Protein AF-A0A968ZAZ7-F1 (afdb_monomer_lite)

Radius of gyration: 32.36 Å; chains: 1; bounding box: 121×32×75 Å

pLDDT: mean 83.84, std 13.82, range [36.25, 98.06]

Structure (mmCIF, N/CA/C/O backbone):
data_AF-A0A968ZAZ7-F1
#
_entry.id   AF-A0A968ZAZ7-F1
#
loop_
_atom_site.group_PDB
_atom_site.id
_atom_site.type_symbol
_atom_site.label_atom_id
_atom_site.label_alt_id
_atom_site.label_comp_id
_atom_site.label_asym_id
_atom_site.label_entity_id
_atom_site.label_seq_id
_atom_site.pdbx_PDB_ins_code
_atom_site.Cartn_x
_atom_site.Cartn_y
_atom_site.Cartn_z
_atom_site.occupancy
_atom_site.B_iso_or_equiv
_atom_site.auth_seq_id
_atom_site.auth_comp_id
_atom_site.auth_asym_id
_atom_site.auth_atom_id
_atom_site.pdbx_PDB_model_num
ATOM 1 N N . MET A 1 1 ? -88.723 -5.680 30.832 1.00 40.66 1 MET A N 1
ATOM 2 C CA . MET A 1 1 ? -87.452 -6.406 31.041 1.00 40.66 1 MET A CA 1
ATOM 3 C C . MET A 1 1 ? -86.318 -5.487 30.619 1.00 40.66 1 MET A C 1
ATOM 5 O O . MET A 1 1 ? -86.182 -5.231 29.432 1.00 40.66 1 MET A O 1
ATOM 9 N N . LYS A 1 2 ? -85.605 -4.890 31.581 1.00 36.25 2 LYS A N 1
ATOM 10 C CA . LYS A 1 2 ? -84.438 -4.030 31.331 1.00 36.25 2 LYS A CA 1
ATOM 11 C C . LYS A 1 2 ? -83.176 -4.885 31.512 1.00 36.25 2 LYS A C 1
ATOM 13 O O . LYS A 1 2 ? -83.038 -5.454 32.594 1.00 36.25 2 LYS A O 1
ATOM 18 N N . PRO A 1 3 ? -82.314 -5.024 30.493 1.00 45.75 3 PRO A N 1
ATOM 19 C CA . PRO A 1 3 ? -81.026 -5.684 30.644 1.00 45.75 3 PRO A CA 1
ATOM 20 C C . PRO A 1 3 ? -80.053 -4.743 31.366 1.00 45.75 3 PRO A C 1
ATOM 22 O O . PRO A 1 3 ? -80.058 -3.536 31.124 1.00 45.75 3 PRO A O 1
ATOM 25 N N . GLY A 1 4 ? -79.308 -5.317 32.311 1.00 45.91 4 GLY A N 1
ATOM 26 C CA . GLY A 1 4 ? -78.381 -4.639 33.212 1.00 45.91 4 GLY A CA 1
ATOM 27 C C . GLY A 1 4 ? -77.114 -4.141 32.524 1.00 45.91 4 GLY A C 1
ATOM 28 O O . GLY A 1 4 ? -76.650 -4.709 31.536 1.00 45.91 4 GLY A O 1
ATOM 29 N N . ASP A 1 5 ? -76.591 -3.064 33.095 1.00 52.38 5 ASP A N 1
ATOM 30 C CA . ASP A 1 5 ? -75.585 -2.154 32.557 1.00 52.38 5 ASP A CA 1
ATOM 31 C C . ASP A 1 5 ? -74.325 -2.206 33.448 1.00 52.38 5 ASP A C 1
ATOM 33 O O . ASP A 1 5 ? -73.917 -1.215 34.043 1.00 52.38 5 ASP A O 1
ATOM 37 N N . ASP A 1 6 ? -73.730 -3.399 33.591 1.00 49.56 6 ASP A N 1
ATOM 38 C CA . ASP A 1 6 ? -72.614 -3.667 34.524 1.00 49.56 6 ASP A CA 1
ATOM 39 C C . ASP A 1 6 ? -71.270 -3.952 33.808 1.00 49.56 6 ASP A C 1
ATOM 41 O O . ASP A 1 6 ? -70.391 -4.637 34.331 1.00 49.56 6 ASP A O 1
ATOM 45 N N . GLY A 1 7 ? -71.077 -3.439 32.585 1.00 48.56 7 GLY A N 1
ATOM 46 C CA . GLY A 1 7 ? -69.889 -3.728 31.759 1.00 48.56 7 GLY A CA 1
ATOM 47 C C . GLY A 1 7 ? -68.772 -2.670 31.756 1.00 48.56 7 GLY A C 1
ATOM 48 O O . GLY A 1 7 ? -67.676 -2.941 31.269 1.00 48.56 7 GLY A O 1
ATOM 49 N N . ALA A 1 8 ? -69.011 -1.460 32.272 1.00 49.41 8 ALA A N 1
ATOM 50 C CA . ALA A 1 8 ? -68.142 -0.302 32.001 1.00 49.41 8 ALA A CA 1
ATOM 51 C C . ALA A 1 8 ? -67.016 -0.044 33.031 1.00 49.41 8 ALA A C 1
ATOM 53 O O . ALA A 1 8 ? -66.175 0.829 32.816 1.00 49.41 8 ALA A O 1
ATOM 54 N N . SER A 1 9 ? -66.950 -0.781 34.145 1.00 53.41 9 SER A N 1
ATOM 55 C CA . SER A 1 9 ? -66.091 -0.394 35.283 1.00 53.41 9 SER A CA 1
ATOM 56 C C . SER A 1 9 ? -64.646 -0.929 35.232 1.00 53.41 9 SER A C 1
ATOM 58 O O . SER A 1 9 ? -63.737 -0.309 35.779 1.00 53.41 9 SER A O 1
ATOM 60 N N . LEU A 1 10 ? -64.375 -2.032 34.525 1.00 48.31 10 LEU A N 1
ATOM 61 C CA . LEU A 1 10 ? -63.050 -2.680 34.565 1.00 48.31 10 LEU A CA 1
ATOM 62 C C . LEU A 1 10 ? -62.014 -2.079 33.597 1.00 48.31 10 LEU A C 1
ATOM 64 O O . LEU A 1 10 ? -60.829 -2.039 33.918 1.00 48.31 10 LEU A O 1
ATOM 68 N N . LEU A 1 11 ? -62.430 -1.542 32.445 1.00 46.44 11 LEU A N 1
ATOM 69 C CA . LEU A 1 11 ? -61.503 -0.970 31.453 1.00 46.44 11 LEU A CA 1
ATOM 70 C C . LEU A 1 11 ? -60.994 0.436 31.826 1.00 46.44 11 LEU A C 1
ATOM 72 O O . LEU A 1 11 ? -59.877 0.803 31.454 1.00 46.44 11 LEU A O 1
ATOM 76 N N . ALA A 1 12 ? -61.754 1.200 32.618 1.00 50.03 12 ALA A N 1
ATOM 77 C CA . ALA A 1 12 ? -61.357 2.536 33.074 1.00 50.03 12 ALA A CA 1
ATOM 78 C C . ALA A 1 12 ? -60.243 2.511 34.143 1.00 50.03 12 ALA A C 1
ATOM 80 O O . ALA A 1 12 ? -59.476 3.466 34.259 1.00 50.03 12 ALA A O 1
ATOM 81 N N . VAL A 1 13 ? -60.105 1.405 34.884 1.00 53.09 13 VAL A N 1
ATOM 82 C CA . VAL A 1 13 ? -59.107 1.256 35.960 1.00 53.09 13 VAL A CA 1
ATOM 83 C C . VAL A 1 13 ? -57.765 0.710 35.442 1.00 53.09 13 VAL A C 1
ATOM 85 O O . VAL A 1 13 ? -56.716 1.004 36.012 1.00 53.09 13 VAL A O 1
ATOM 88 N N . ILE A 1 14 ? -57.756 -0.019 34.320 1.00 49.34 14 ILE A N 1
ATOM 89 C CA . ILE A 1 14 ? -56.542 -0.660 33.773 1.00 49.34 14 ILE A CA 1
ATOM 90 C C . ILE A 1 14 ? -55.678 0.327 32.957 1.00 49.34 14 ILE A C 1
ATOM 92 O O . ILE A 1 14 ? -54.448 0.269 33.001 1.00 49.34 14 ILE A O 1
ATOM 96 N N . SER A 1 15 ? -56.298 1.291 32.268 1.00 56.06 15 SER A N 1
ATOM 97 C CA . SER A 1 15 ? -55.611 2.301 31.440 1.00 56.06 15 SER A CA 1
ATOM 98 C C . SER A 1 15 ? -54.561 3.164 32.182 1.00 56.06 15 SER A C 1
ATOM 100 O O . SER A 1 15 ? -53.438 3.299 31.680 1.00 56.06 15 SER A O 1
ATOM 102 N N . PRO A 1 16 ? -54.827 3.713 33.388 1.00 56.97 16 PRO A N 1
ATOM 103 C CA . PRO A 1 16 ? -53.824 4.493 34.116 1.00 56.97 16 PRO A CA 1
ATOM 104 C C . PRO A 1 16 ? -52.659 3.640 34.636 1.00 56.97 16 PRO A C 1
ATOM 106 O O . PRO A 1 16 ? -51.536 4.136 34.699 1.00 56.97 16 PRO A O 1
ATOM 109 N N . VAL A 1 17 ? -52.886 2.360 34.953 1.00 55.34 17 VAL A N 1
ATOM 110 C CA . VAL A 1 17 ? -51.841 1.440 35.436 1.00 55.34 17 VAL A CA 1
ATOM 111 C C . VAL A 1 17 ? -50.868 1.073 34.314 1.00 55.34 17 VAL A C 1
ATOM 113 O O . VAL A 1 17 ? -49.660 1.095 34.533 1.00 55.34 17 VAL A O 1
ATOM 116 N N . ILE A 1 18 ? -51.361 0.830 33.094 1.00 56.88 18 ILE A N 1
ATOM 117 C CA . ILE A 1 18 ? -50.505 0.571 31.922 1.00 56.88 18 ILE A CA 1
ATOM 118 C C . ILE A 1 18 ? -49.646 1.802 31.596 1.00 56.88 18 ILE A C 1
ATOM 120 O O . ILE A 1 18 ? -48.433 1.673 31.435 1.00 56.88 18 ILE A O 1
ATOM 124 N N . ARG A 1 19 ? -50.227 3.012 31.618 1.00 57.22 19 ARG A N 1
ATOM 125 C CA . ARG A 1 19 ? -49.468 4.262 31.415 1.00 57.22 19 ARG A CA 1
ATOM 126 C C . ARG A 1 19 ? -48.439 4.528 32.520 1.00 57.22 19 ARG A C 1
ATOM 128 O O . ARG A 1 19 ? -47.366 5.053 32.236 1.00 57.22 19 ARG A O 1
ATOM 135 N N . LEU A 1 20 ? -48.724 4.146 33.767 1.00 53.31 20 LEU A N 1
ATOM 136 C CA . LEU A 1 20 ? -47.769 4.226 34.881 1.00 53.31 20 LEU A CA 1
ATOM 137 C C . LEU A 1 20 ? -46.631 3.206 34.749 1.00 53.31 20 LEU A C 1
ATOM 139 O O . LEU A 1 20 ? -45.495 3.531 35.088 1.00 53.31 20 LEU A O 1
ATOM 143 N N . ILE A 1 21 ? -46.905 2.006 34.231 1.00 54.47 21 ILE A N 1
ATOM 144 C CA . ILE A 1 21 ? -45.888 0.980 33.966 1.00 54.47 21 ILE A CA 1
ATOM 145 C C . ILE A 1 21 ? -44.994 1.396 32.792 1.00 54.47 21 ILE A C 1
ATOM 147 O O . ILE A 1 21 ? -43.776 1.288 32.911 1.00 54.47 21 ILE A O 1
ATOM 151 N N . GLU A 1 22 ? -45.548 1.951 31.711 1.00 53.62 22 GLU A N 1
ATOM 152 C CA . GLU A 1 22 ? -44.770 2.501 30.589 1.00 53.62 22 GLU A CA 1
ATOM 153 C C . GLU A 1 22 ? -43.934 3.719 31.007 1.00 53.62 22 GLU A C 1
ATOM 155 O O . GLU A 1 22 ? -42.750 3.799 30.677 1.00 53.62 22 GLU A O 1
ATOM 160 N N . ALA A 1 23 ? -44.493 4.632 31.808 1.00 52.69 23 ALA A N 1
ATOM 161 C CA . ALA A 1 23 ? -43.757 5.778 32.340 1.00 52.69 23 ALA A CA 1
ATOM 162 C C . ALA A 1 23 ? -42.657 5.356 33.335 1.00 52.69 23 ALA A C 1
ATOM 164 O O . ALA A 1 23 ? -41.545 5.891 33.304 1.00 52.69 23 ALA A O 1
ATOM 165 N N . ALA A 1 24 ? -42.920 4.363 34.191 1.00 52.25 24 ALA A N 1
ATOM 166 C CA . ALA A 1 24 ? -41.935 3.819 35.126 1.00 52.25 24 ALA A CA 1
ATOM 167 C C . ALA A 1 24 ? -40.841 3.006 34.415 1.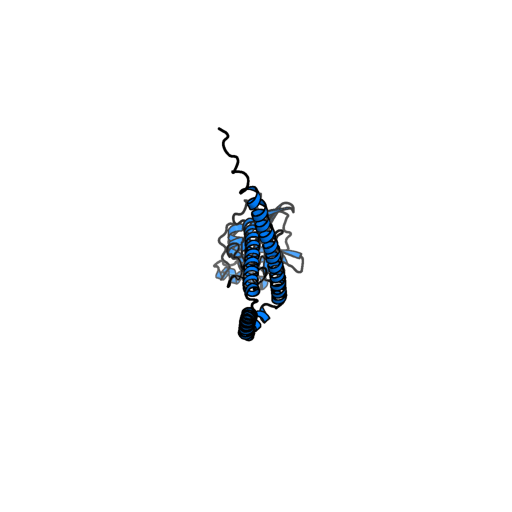00 52.25 24 ALA A C 1
ATOM 169 O O . ALA A 1 24 ? -39.671 3.079 34.807 1.00 52.25 24 ALA A O 1
ATOM 170 N N . ALA A 1 25 ? -41.190 2.269 33.357 1.00 57.19 25 ALA A N 1
ATOM 171 C CA . ALA A 1 25 ? -40.243 1.578 32.488 1.00 57.19 25 ALA A CA 1
ATOM 172 C C . ALA A 1 25 ? -39.374 2.584 31.721 1.00 57.19 25 ALA A C 1
ATOM 174 O O . ALA A 1 25 ? -38.150 2.454 31.732 1.00 57.19 25 ALA A O 1
ATOM 175 N N . GLY A 1 26 ? -39.972 3.644 31.169 1.00 63.06 26 GLY A N 1
ATOM 176 C CA . GLY A 1 26 ? -39.263 4.739 30.508 1.00 63.06 26 GLY A CA 1
ATOM 177 C C . GLY A 1 26 ? -38.291 5.457 31.446 1.00 63.06 26 GLY A C 1
ATOM 178 O O . GLY A 1 26 ? -37.129 5.661 31.105 1.00 63.06 26 GLY A O 1
ATOM 179 N N . PHE A 1 27 ? -38.702 5.756 32.680 1.00 64.69 27 PHE A N 1
ATOM 180 C CA . PHE A 1 27 ? -37.842 6.434 33.653 1.00 64.69 27 PHE A CA 1
ATOM 181 C C . PHE A 1 27 ? -36.696 5.548 34.176 1.00 64.69 27 PHE A C 1
ATOM 183 O O . PHE A 1 27 ? -35.577 6.030 34.392 1.00 64.69 27 PHE A O 1
ATOM 190 N N . ARG A 1 28 ? -36.930 4.236 34.344 1.00 73.62 28 ARG A N 1
ATOM 191 C CA . ARG A 1 28 ? -35.865 3.264 34.659 1.00 73.62 28 ARG A CA 1
ATOM 192 C C . ARG A 1 28 ? -34.898 3.085 33.487 1.00 73.62 28 ARG A C 1
ATOM 194 O O . ARG A 1 28 ? -33.692 3.039 33.726 1.00 73.62 28 ARG A O 1
ATOM 201 N N . LEU A 1 29 ? -35.401 3.057 32.252 1.00 75.94 29 LEU A N 1
ATOM 202 C CA . LEU A 1 29 ? -34.592 2.954 31.037 1.00 75.94 29 LEU A CA 1
ATOM 203 C C . LEU A 1 29 ? -33.710 4.193 30.848 1.00 75.94 29 LEU A C 1
ATOM 205 O O . LEU A 1 29 ? -32.508 4.050 30.655 1.00 75.94 29 LEU A O 1
ATOM 209 N N . ILE A 1 30 ? -34.259 5.401 31.003 1.00 78.06 30 ILE A N 1
ATOM 210 C CA . ILE A 1 30 ? -33.495 6.655 30.895 1.00 78.06 30 ILE A CA 1
ATOM 211 C C . ILE A 1 30 ? -32.359 6.689 31.926 1.00 78.06 30 ILE A C 1
ATOM 213 O O . ILE A 1 30 ? -31.212 6.974 31.580 1.00 78.06 30 ILE A O 1
ATOM 217 N N . ARG A 1 31 ? -32.634 6.335 33.191 1.00 81.62 31 ARG A N 1
ATOM 218 C CA . ARG A 1 31 ? -31.586 6.254 34.225 1.00 81.62 31 ARG A CA 1
ATOM 219 C C . ARG A 1 31 ? -30.531 5.197 33.907 1.00 81.62 31 ARG A C 1
ATOM 221 O O . ARG A 1 31 ? -29.356 5.423 34.191 1.00 81.62 31 ARG A O 1
ATOM 228 N N . PHE A 1 32 ? -30.934 4.053 33.358 1.00 76.88 32 PHE A N 1
ATOM 229 C CA . PHE A 1 32 ? -30.015 2.994 32.948 1.00 76.88 32 PHE A CA 1
ATOM 230 C C . PHE A 1 32 ? -29.108 3.454 31.801 1.00 76.88 32 PHE A C 1
ATOM 232 O O . PHE A 1 32 ? -27.890 3.376 31.934 1.00 76.88 32 PHE A O 1
ATOM 239 N N . VAL A 1 33 ? -29.683 4.013 30.732 1.00 78.19 33 VAL A N 1
ATOM 240 C CA . VAL A 1 33 ? -28.951 4.561 29.579 1.00 78.19 33 VAL A CA 1
ATOM 241 C C . VAL A 1 33 ? -27.967 5.634 30.029 1.00 78.19 33 VAL A C 1
ATOM 243 O O . VAL A 1 33 ? -26.808 5.620 29.629 1.00 78.19 33 VAL A O 1
ATOM 246 N N . TRP A 1 34 ? -28.383 6.526 30.926 1.00 86.19 34 TRP A N 1
ATOM 247 C CA . TRP A 1 34 ? -27.512 7.588 31.416 1.00 86.19 34 TRP A CA 1
ATOM 248 C C . TRP A 1 34 ? -26.364 7.062 32.296 1.00 86.19 34 TRP A C 1
ATOM 250 O O . TRP A 1 34 ? -25.234 7.547 32.211 1.00 86.19 34 TRP A O 1
ATOM 260 N N . ARG A 1 35 ? -26.608 6.024 33.111 1.00 83.25 35 ARG A N 1
ATOM 261 C CA . ARG A 1 35 ? -25.544 5.318 33.850 1.00 83.25 35 ARG A CA 1
ATOM 262 C C . ARG A 1 35 ? -24.581 4.598 32.906 1.00 83.25 35 ARG A C 1
ATOM 264 O O . ARG A 1 35 ? -23.374 4.698 33.107 1.00 83.25 35 ARG A O 1
ATOM 271 N N . LEU A 1 36 ? -25.095 3.916 31.884 1.00 77.75 36 LEU A N 1
ATOM 272 C CA . LEU A 1 36 ? -24.285 3.250 30.866 1.00 77.75 36 LEU A CA 1
ATOM 273 C C . LEU A 1 36 ? -23.411 4.261 30.116 1.00 77.75 36 LEU A C 1
ATOM 275 O O . LEU A 1 36 ? -22.215 4.037 29.988 1.00 77.75 36 LEU A O 1
ATOM 279 N N . ALA A 1 37 ? -23.977 5.399 29.706 1.00 79.56 37 ALA A N 1
ATOM 280 C CA . ALA A 1 37 ? -23.245 6.473 29.041 1.00 79.56 37 ALA A CA 1
ATOM 281 C C . ALA A 1 37 ? -22.100 7.006 29.914 1.00 79.56 37 ALA A C 1
ATOM 283 O O . ALA A 1 37 ? -20.976 7.137 29.440 1.00 79.56 37 ALA A O 1
ATOM 284 N N . LYS A 1 38 ? -22.342 7.236 31.211 1.00 83.31 38 LYS A N 1
ATOM 285 C CA . LYS A 1 38 ? -21.282 7.625 32.154 1.00 83.31 38 LYS A CA 1
ATOM 286 C C . LYS A 1 38 ? -20.157 6.602 32.236 1.00 83.31 38 LYS A C 1
ATOM 288 O O . LYS A 1 38 ? -18.991 6.979 32.178 1.00 83.31 38 LYS A O 1
ATOM 293 N N . VAL A 1 39 ? -20.501 5.323 32.386 1.00 80.44 39 VAL A N 1
ATOM 294 C CA . VAL A 1 39 ? -19.505 4.246 32.455 1.00 80.44 39 VAL A CA 1
ATOM 295 C C . VAL A 1 39 ? -18.736 4.154 31.138 1.00 80.44 39 VAL A C 1
ATOM 297 O O . VAL A 1 39 ? -17.514 4.076 31.169 1.00 80.44 39 VAL A O 1
ATOM 300 N N . ALA A 1 40 ? -19.414 4.258 29.995 1.00 75.00 40 ALA A N 1
ATOM 301 C CA . ALA A 1 40 ? -18.784 4.262 28.679 1.00 75.00 40 ALA A CA 1
ATOM 302 C C . ALA A 1 40 ? -17.805 5.430 28.503 1.00 75.00 40 ALA A C 1
ATOM 304 O O . ALA A 1 40 ? -16.706 5.214 28.006 1.00 75.00 40 ALA A O 1
ATOM 305 N N . VAL A 1 41 ? -18.149 6.638 28.966 1.00 84.31 41 VAL A N 1
ATOM 306 C CA . VAL A 1 41 ? -17.242 7.800 28.942 1.00 84.31 41 VAL A CA 1
ATOM 307 C C . VAL A 1 41 ? -16.006 7.559 29.809 1.00 84.31 41 VAL A C 1
ATOM 309 O O . VAL A 1 41 ? -14.896 7.849 29.373 1.00 84.31 41 VAL A O 1
ATOM 312 N N . VAL A 1 42 ? -16.168 6.995 31.011 1.00 84.25 42 VAL A N 1
ATOM 313 C CA . VAL A 1 42 ? -15.028 6.663 31.883 1.00 84.25 42 VAL A CA 1
ATOM 314 C C . VAL A 1 42 ? -14.139 5.603 31.234 1.00 84.25 42 VAL A C 1
ATOM 316 O O . VAL A 1 42 ? -12.926 5.779 31.181 1.00 84.25 42 VAL A O 1
ATOM 319 N N . VAL A 1 43 ? -14.732 4.533 30.697 1.00 77.50 43 VAL A N 1
ATOM 320 C CA . VAL A 1 43 ? -14.005 3.460 30.003 1.00 77.50 43 VAL A CA 1
ATOM 321 C C . VAL A 1 43 ? -13.259 4.021 28.791 1.00 77.50 43 VAL A C 1
ATOM 323 O O . VAL A 1 43 ? -12.060 3.793 28.662 1.00 77.50 43 VAL A O 1
ATOM 326 N N . ALA A 1 44 ? -13.919 4.828 27.957 1.00 75.44 44 ALA A N 1
ATOM 327 C CA . ALA A 1 44 ? -13.299 5.492 26.815 1.00 75.44 44 ALA A CA 1
ATOM 328 C C . ALA A 1 44 ? -12.157 6.431 27.235 1.00 75.44 44 ALA A C 1
ATOM 330 O O . ALA A 1 44 ? -11.118 6.439 26.584 1.00 75.44 44 ALA A O 1
ATOM 331 N N . GLY A 1 45 ? -12.311 7.174 28.336 1.00 79.94 45 GLY A N 1
ATOM 332 C CA . GLY A 1 45 ? -11.260 8.027 28.892 1.00 79.94 45 GLY A CA 1
ATOM 333 C C . GLY A 1 45 ? -10.037 7.233 29.353 1.00 79.94 45 GLY A C 1
ATOM 334 O O . GLY A 1 45 ? -8.914 7.580 28.996 1.00 79.94 45 GLY A O 1
ATOM 335 N N . VAL A 1 46 ? -10.243 6.127 30.077 1.00 80.19 46 VAL A N 1
ATOM 336 C CA . VAL A 1 46 ? -9.157 5.212 30.474 1.00 80.19 46 VAL A CA 1
ATOM 337 C C . VAL A 1 46 ? -8.455 4.652 29.239 1.00 80.19 46 VAL A C 1
ATOM 339 O O . VAL A 1 46 ? -7.230 4.673 29.167 1.00 80.19 46 VAL A O 1
ATOM 342 N N . ILE A 1 47 ? -9.214 4.209 28.236 1.00 74.62 47 ILE A N 1
ATOM 343 C CA . ILE A 1 47 ? -8.654 3.683 26.988 1.00 74.62 47 ILE A CA 1
ATOM 344 C C . ILE A 1 47 ? -7.855 4.753 26.248 1.00 74.62 47 ILE A C 1
ATOM 346 O O . ILE A 1 47 ? -6.748 4.471 25.801 1.00 74.62 47 ILE A O 1
ATOM 350 N N . ALA A 1 48 ? -8.377 5.974 26.133 1.00 78.56 48 ALA A N 1
ATOM 351 C CA . ALA A 1 48 ? -7.680 7.078 25.483 1.00 78.56 48 ALA A CA 1
ATOM 352 C C . ALA A 1 48 ? -6.330 7.350 26.162 1.00 78.56 48 ALA A C 1
ATOM 354 O O . ALA A 1 48 ? -5.314 7.474 25.480 1.00 78.56 48 ALA A O 1
ATOM 355 N N . VAL A 1 49 ? -6.284 7.335 27.497 1.00 81.94 49 VAL A N 1
ATOM 356 C CA . VAL A 1 49 ? -5.024 7.443 28.248 1.00 81.94 49 VAL A CA 1
ATOM 357 C C . VAL A 1 49 ? -4.092 6.267 27.940 1.00 81.94 49 VAL A C 1
ATOM 359 O O . VAL A 1 49 ? -2.913 6.482 27.671 1.00 81.94 49 VAL A O 1
ATOM 362 N N . LEU A 1 50 ? -4.606 5.036 27.895 1.00 76.12 50 LEU A N 1
ATOM 363 C CA . LEU A 1 50 ? -3.808 3.852 27.556 1.00 76.12 50 LEU A CA 1
ATOM 364 C C . LEU A 1 50 ? -3.264 3.880 26.114 1.00 76.12 50 LEU A C 1
ATOM 366 O O . LEU A 1 50 ? -2.203 3.316 25.859 1.00 76.12 50 LEU A O 1
ATOM 370 N N . THR A 1 51 ? -3.937 4.546 25.168 1.00 72.31 51 THR A N 1
ATOM 371 C CA . THR A 1 51 ? -3.428 4.714 23.788 1.00 72.31 51 THR A CA 1
ATOM 372 C C . THR A 1 51 ? -2.273 5.709 23.664 1.00 72.31 51 THR A C 1
ATOM 374 O O . THR A 1 51 ? -1.594 5.729 22.638 1.00 72.31 51 THR A O 1
ATOM 377 N N . LEU A 1 52 ? -2.016 6.522 24.695 1.00 79.25 52 LEU A N 1
ATOM 378 C CA . LEU A 1 52 ? -0.848 7.408 24.736 1.00 79.25 52 LEU A CA 1
ATOM 379 C C . LEU A 1 52 ? 0.444 6.653 25.079 1.00 79.25 52 LEU A C 1
ATOM 381 O O . LEU A 1 52 ? 1.532 7.195 24.887 1.00 79.25 52 LEU A O 1
ATOM 385 N N . ILE A 1 53 ? 0.335 5.416 25.569 1.00 76.62 53 ILE A N 1
ATOM 386 C CA . ILE A 1 53 ? 1.482 4.581 25.918 1.00 76.62 53 ILE A CA 1
ATOM 387 C C . ILE A 1 53 ? 2.120 4.062 24.617 1.00 76.62 53 ILE A C 1
ATOM 389 O O . ILE A 1 53 ? 1.428 3.414 23.828 1.00 76.62 53 ILE A O 1
ATOM 393 N N . PRO A 1 54 ? 3.413 4.338 24.359 1.00 74.81 54 PRO A N 1
ATOM 394 C CA . PRO A 1 54 ? 4.083 3.864 23.152 1.00 74.81 54 PRO A CA 1
ATOM 395 C C . PRO A 1 54 ? 4.127 2.331 23.108 1.00 74.81 54 PRO A C 1
ATOM 397 O O . PRO A 1 54 ? 4.275 1.682 24.143 1.00 74.81 54 PRO A O 1
ATOM 400 N N . GLU A 1 55 ? 4.023 1.753 21.906 1.00 68.75 55 GLU A N 1
ATOM 401 C CA . GLU A 1 55 ? 3.949 0.295 21.697 1.00 68.75 55 GLU A CA 1
ATOM 402 C C . GLU A 1 55 ? 5.135 -0.453 22.326 1.00 68.75 55 GLU A C 1
ATOM 404 O O . GLU A 1 55 ? 4.946 -1.510 22.921 1.00 68.75 55 GLU A O 1
ATOM 409 N N . GLU A 1 56 ? 6.332 0.138 22.291 1.00 72.75 56 GLU A N 1
ATOM 410 C CA . GLU A 1 56 ? 7.536 -0.424 22.915 1.00 72.75 56 GLU A CA 1
ATOM 411 C C . GLU A 1 56 ? 7.425 -0.517 24.442 1.00 72.75 56 GLU A C 1
ATOM 413 O O . GLU A 1 56 ? 7.887 -1.483 25.045 1.00 72.75 56 GLU A O 1
ATOM 418 N N . ALA A 1 57 ? 6.783 0.464 25.084 1.00 71.75 57 ALA A N 1
ATOM 419 C CA . ALA A 1 57 ? 6.529 0.434 26.521 1.00 71.75 57 ALA A CA 1
ATOM 420 C C . ALA A 1 57 ? 5.350 -0.485 26.863 1.00 71.75 57 ALA A C 1
ATOM 422 O O . ALA A 1 57 ? 5.329 -1.071 27.944 1.00 71.75 57 ALA A O 1
ATOM 423 N N . ALA A 1 58 ? 4.386 -0.641 25.950 1.00 67.00 58 ALA A N 1
ATOM 424 C CA . ALA A 1 58 ? 3.220 -1.491 26.147 1.00 67.00 58 ALA A CA 1
ATOM 425 C C . ALA A 1 58 ? 3.609 -2.965 26.328 1.00 67.00 58 ALA A C 1
ATOM 427 O O . ALA A 1 58 ? 3.043 -3.625 27.194 1.00 67.00 58 ALA A O 1
ATOM 428 N N . THR A 1 59 ? 4.610 -3.477 25.604 1.00 69.62 59 THR A N 1
ATOM 429 C CA . THR A 1 59 ? 5.124 -4.846 25.798 1.00 69.62 59 THR A CA 1
ATOM 430 C C . THR A 1 59 ? 5.699 -5.052 27.198 1.00 69.62 59 THR A C 1
ATOM 432 O O . THR A 1 59 ? 5.350 -6.028 27.859 1.00 69.62 59 THR A O 1
ATOM 435 N N . TRP A 1 60 ? 6.513 -4.119 27.702 1.00 75.75 60 TRP A N 1
ATOM 436 C CA . TRP A 1 60 ? 7.033 -4.178 29.076 1.00 75.75 60 TRP A CA 1
ATOM 437 C C . TRP A 1 60 ? 5.908 -4.089 30.116 1.00 75.75 60 TRP A C 1
ATOM 439 O O . TRP A 1 60 ? 5.880 -4.849 31.083 1.00 75.75 60 TRP A O 1
ATOM 449 N N . LEU A 1 61 ? 4.930 -3.213 29.892 1.00 71.25 61 LEU A N 1
ATOM 450 C CA . LEU A 1 61 ? 3.768 -3.050 30.766 1.00 71.25 61 LEU A CA 1
ATOM 451 C C . LEU A 1 61 ? 2.908 -4.325 30.797 1.00 71.25 61 LEU A C 1
ATOM 453 O O . LEU A 1 61 ? 2.484 -4.772 31.859 1.00 71.25 61 LEU A O 1
ATOM 457 N N . VAL A 1 62 ? 2.704 -4.969 29.650 1.00 70.81 62 VAL A N 1
ATOM 458 C CA . VAL A 1 62 ? 1.952 -6.226 29.563 1.00 70.81 62 VAL A CA 1
ATOM 459 C C . VAL A 1 62 ? 2.729 -7.396 30.169 1.00 70.81 62 VAL A C 1
ATOM 461 O O . VAL A 1 62 ? 2.124 -8.267 30.772 1.00 70.81 62 VAL A O 1
ATOM 464 N N . VAL A 1 63 ? 4.056 -7.454 30.084 1.00 76.62 63 VAL A N 1
ATOM 465 C CA . VAL A 1 63 ? 4.793 -8.579 30.690 1.00 76.62 63 VAL A CA 1
ATOM 466 C C . VAL A 1 63 ? 4.883 -8.435 32.213 1.00 76.62 63 VAL A C 1
ATOM 468 O O . VAL A 1 63 ? 4.636 -9.397 32.938 1.00 76.62 63 VAL A O 1
ATOM 471 N N . TYR A 1 64 ? 5.194 -7.238 32.714 1.00 79.94 64 TYR A N 1
ATOM 472 C CA . TYR A 1 64 ? 5.522 -7.046 34.131 1.00 79.94 64 TYR A CA 1
ATOM 473 C C . TYR A 1 64 ? 4.356 -6.535 34.975 1.00 79.94 64 TYR A C 1
ATOM 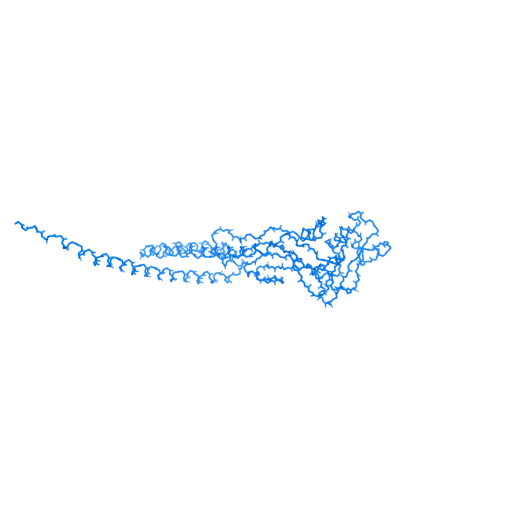475 O O . TYR A 1 64 ? 4.218 -6.918 36.136 1.00 79.94 64 TYR A O 1
ATOM 483 N N . LEU A 1 65 ? 3.498 -5.682 34.415 1.00 79.56 65 LEU A N 1
ATOM 484 C CA . LEU A 1 65 ? 2.386 -5.072 35.147 1.00 79.56 65 LEU A CA 1
ATOM 485 C C . LEU A 1 65 ? 1.060 -5.794 34.924 1.00 79.56 65 LEU A C 1
ATOM 487 O O . LEU A 1 65 ? 0.165 -5.649 35.751 1.00 79.56 65 LEU A O 1
ATOM 491 N N . PHE A 1 66 ? 0.918 -6.616 33.883 1.00 78.88 66 PHE A N 1
ATOM 492 C CA . PHE A 1 66 ? -0.327 -7.346 33.634 1.00 78.88 66 PHE A CA 1
ATOM 493 C C . PHE A 1 66 ? -0.794 -8.225 34.800 1.00 78.88 66 PHE A C 1
ATOM 495 O O . PHE A 1 66 ? -1.984 -8.152 35.101 1.00 78.88 66 PHE A O 1
ATOM 502 N N . PRO A 1 67 ? 0.066 -8.977 35.526 1.00 79.19 67 PRO A N 1
ATOM 503 C CA . PRO A 1 67 ? -0.385 -9.737 36.692 1.00 79.19 67 PRO A CA 1
ATOM 504 C C . PRO A 1 67 ? -0.954 -8.817 37.779 1.00 79.19 67 PRO A C 1
ATOM 506 O O . PRO A 1 67 ? -2.011 -9.091 38.341 1.00 79.19 67 PRO A O 1
ATOM 509 N N . VAL A 1 68 ? -0.291 -7.682 38.027 1.00 84.12 68 VAL A N 1
ATOM 510 C CA . VAL A 1 68 ? -0.715 -6.680 39.016 1.00 84.12 68 VAL A CA 1
ATOM 511 C C . VAL A 1 68 ? -2.034 -6.026 38.597 1.00 84.12 68 VAL A C 1
ATOM 513 O O . VAL A 1 68 ? -2.943 -5.889 39.412 1.00 84.12 68 VAL A O 1
ATOM 516 N N . ILE A 1 69 ? -2.169 -5.676 37.317 1.00 79.69 69 ILE A N 1
ATOM 517 C CA . ILE A 1 69 ? -3.382 -5.092 36.737 1.00 79.69 69 ILE A CA 1
ATOM 518 C C . ILE A 1 69 ? -4.544 -6.088 36.813 1.00 79.69 69 ILE A C 1
ATOM 520 O O . ILE A 1 69 ? -5.632 -5.712 37.241 1.00 79.69 69 ILE A O 1
ATOM 524 N N . LEU A 1 70 ? -4.327 -7.359 36.464 1.00 79.94 70 LEU A N 1
ATOM 525 C CA . LEU A 1 70 ? -5.339 -8.413 36.575 1.00 79.94 70 LEU A CA 1
ATOM 526 C C . LEU A 1 70 ? -5.816 -8.579 38.015 1.00 79.94 70 LEU A C 1
ATOM 528 O O . LEU A 1 70 ? -7.021 -8.591 38.261 1.00 79.94 70 LEU A O 1
ATOM 532 N N . ILE A 1 71 ? -4.883 -8.659 38.967 1.00 83.31 71 ILE A N 1
ATOM 533 C CA . ILE A 1 71 ? -5.211 -8.761 40.391 1.00 83.31 71 ILE A CA 1
ATOM 534 C C . ILE A 1 71 ? -6.014 -7.536 40.836 1.00 83.31 71 ILE A C 1
ATOM 536 O O . ILE A 1 71 ? -7.033 -7.697 41.504 1.00 83.31 71 ILE A O 1
ATOM 540 N N . ALA A 1 72 ? -5.620 -6.326 40.430 1.00 81.69 72 ALA A N 1
ATOM 541 C CA . ALA A 1 72 ? -6.345 -5.101 40.755 1.00 81.69 72 ALA A CA 1
ATOM 542 C C . ALA A 1 72 ? -7.763 -5.082 40.156 1.00 81.69 72 ALA A C 1
ATOM 544 O O . ALA A 1 72 ? -8.710 -4.720 40.855 1.00 81.69 72 ALA A O 1
ATOM 545 N N . ILE A 1 73 ? -7.939 -5.518 38.903 1.00 83.81 73 ILE A N 1
ATOM 546 C CA . ILE A 1 73 ? -9.251 -5.624 38.244 1.00 83.81 73 ILE A CA 1
ATOM 547 C C . ILE A 1 73 ? -10.136 -6.639 38.972 1.00 83.81 73 ILE A C 1
ATOM 549 O O . ILE A 1 73 ? -11.292 -6.337 39.272 1.00 83.81 73 ILE A O 1
ATOM 553 N N . VAL A 1 74 ? -9.605 -7.821 39.298 1.00 85.56 74 VAL A N 1
ATOM 554 C CA . VAL A 1 74 ? -10.348 -8.866 40.018 1.00 85.56 74 VAL A CA 1
ATOM 555 C C . VAL A 1 74 ? -10.700 -8.407 41.433 1.00 85.56 74 VAL A C 1
ATOM 557 O O . VAL A 1 74 ? -11.845 -8.555 41.855 1.00 85.56 74 VAL A O 1
ATOM 560 N N . ALA A 1 75 ? -9.762 -7.794 42.157 1.00 84.31 75 ALA A N 1
ATOM 561 C CA . ALA A 1 75 ? -10.000 -7.256 43.494 1.00 84.31 75 ALA A CA 1
ATOM 562 C C . ALA A 1 75 ? -11.058 -6.143 43.475 1.00 84.31 75 ALA A C 1
ATOM 564 O O . ALA A 1 75 ? -11.964 -6.144 44.311 1.00 84.31 75 ALA A O 1
ATOM 565 N N . LEU A 1 76 ? -11.000 -5.238 42.492 1.00 84.38 76 LEU A N 1
ATOM 566 C CA . LEU A 1 76 ? -12.002 -4.193 42.291 1.00 84.38 76 LEU A CA 1
ATOM 567 C C . LEU A 1 76 ? -13.373 -4.792 41.959 1.00 84.38 76 LEU A C 1
ATOM 569 O O . LEU A 1 76 ? -14.377 -4.366 42.528 1.00 84.38 76 LEU A O 1
ATOM 573 N N . ALA A 1 77 ? -13.431 -5.797 41.084 1.00 83.50 77 ALA A N 1
ATOM 574 C CA . ALA A 1 77 ? -14.668 -6.495 40.748 1.00 83.50 77 ALA A CA 1
ATOM 575 C C . ALA A 1 77 ? -15.274 -7.187 41.981 1.00 83.50 77 ALA A C 1
ATOM 577 O O . ALA A 1 77 ? -16.459 -7.012 42.261 1.00 83.50 77 ALA A O 1
ATOM 578 N N . LEU A 1 78 ? -14.469 -7.897 42.776 1.00 86.25 78 LEU A N 1
ATOM 579 C CA . LEU A 1 78 ? -14.914 -8.530 44.022 1.00 86.25 78 LEU A CA 1
ATOM 580 C C . LEU A 1 78 ? -15.381 -7.502 45.058 1.00 86.25 78 LEU A C 1
ATOM 582 O O . LEU A 1 78 ? -16.394 -7.716 45.724 1.00 86.25 78 LEU A O 1
ATOM 586 N N . TYR A 1 79 ? -14.680 -6.374 45.183 1.00 88.31 79 TYR A N 1
ATOM 587 C CA . TYR A 1 79 ? -15.073 -5.271 46.059 1.00 88.31 79 TYR A CA 1
ATOM 588 C C . TYR A 1 79 ? -16.417 -4.658 45.634 1.00 88.31 79 TYR A C 1
ATOM 590 O O . TYR A 1 79 ? -17.322 -4.492 46.456 1.00 88.31 79 TYR A O 1
ATOM 598 N N . LEU A 1 80 ? -16.586 -4.368 44.341 1.00 85.62 80 LEU A N 1
ATOM 599 C CA . LEU A 1 80 ? -17.839 -3.850 43.785 1.00 85.62 80 LEU A CA 1
ATOM 600 C C . LEU A 1 80 ? -18.984 -4.858 43.928 1.00 85.62 80 LEU A C 1
ATOM 602 O O . LEU A 1 80 ? -20.114 -4.466 44.213 1.00 85.62 80 LEU A O 1
ATOM 606 N N . TRP A 1 81 ? -18.700 -6.153 43.788 1.00 84.88 81 TRP A N 1
ATOM 607 C CA . TRP A 1 81 ? -19.677 -7.212 44.016 1.00 84.88 81 TRP A CA 1
ATOM 608 C C . TRP A 1 81 ? -20.122 -7.261 45.481 1.00 84.88 81 TRP A C 1
ATOM 610 O O . TRP A 1 81 ? -21.318 -7.197 45.765 1.00 84.88 81 TRP A O 1
ATOM 620 N N . ARG A 1 82 ? -19.170 -7.288 46.424 1.00 87.75 82 ARG A N 1
ATOM 621 C CA . ARG A 1 82 ? -19.454 -7.324 47.871 1.00 87.75 82 ARG A CA 1
ATOM 622 C C . ARG A 1 82 ? -20.196 -6.091 48.377 1.00 87.75 82 ARG A C 1
ATOM 624 O O . ARG A 1 82 ? -20.995 -6.204 49.296 1.00 87.75 82 ARG A O 1
ATOM 631 N N . THR A 1 83 ? -19.974 -4.929 47.769 1.00 88.44 83 THR A N 1
ATOM 632 C CA . THR A 1 83 ? -20.664 -3.675 48.127 1.00 88.44 83 THR A CA 1
ATOM 633 C C . THR A 1 83 ? -22.042 -3.521 47.468 1.00 88.44 83 THR A C 1
ATOM 635 O O . THR A 1 83 ? -22.636 -2.445 47.527 1.00 88.44 83 THR A O 1
ATOM 638 N N . GLY A 1 84 ? -22.563 -4.569 46.816 1.00 85.31 84 GLY A N 1
ATOM 639 C CA . GLY A 1 84 ? -23.872 -4.549 46.152 1.00 85.31 84 GLY A CA 1
ATOM 640 C C . GLY A 1 84 ? -23.900 -3.736 44.852 1.00 85.31 84 GLY A C 1
ATOM 641 O O . GLY A 1 84 ? -24.966 -3.489 44.291 1.00 85.31 84 GLY A O 1
ATOM 642 N N . ARG A 1 85 ? -22.734 -3.328 44.332 1.00 85.19 85 ARG A N 1
ATOM 643 C CA . ARG A 1 85 ? -22.570 -2.556 43.088 1.00 85.19 85 ARG A CA 1
ATOM 644 C C . ARG A 1 85 ? -22.283 -3.445 41.873 1.00 85.19 85 ARG A C 1
ATOM 646 O O . ARG A 1 85 ? -21.733 -2.968 40.883 1.00 85.19 85 ARG A O 1
ATOM 653 N N . GLY A 1 86 ? -22.692 -4.717 41.906 1.00 79.75 86 GLY A N 1
ATOM 654 C CA . GLY A 1 86 ? -22.502 -5.666 40.797 1.00 79.75 86 GLY A CA 1
ATOM 655 C C . GLY A 1 86 ? -23.054 -5.168 39.452 1.00 79.75 86 GLY A C 1
ATOM 656 O O . GLY A 1 86 ? -22.473 -5.447 38.406 1.00 79.75 86 GLY A O 1
ATOM 657 N N . GLN A 1 87 ? -24.098 -4.327 39.4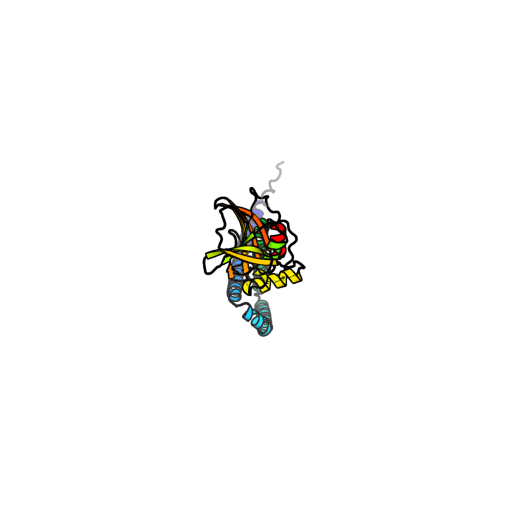68 1.00 82.50 87 GLN A N 1
ATOM 658 C CA . GLN A 1 87 ? -24.623 -3.666 38.264 1.00 82.50 87 GLN A CA 1
ATOM 659 C C . GLN A 1 87 ? -23.565 -2.841 37.514 1.00 82.50 87 GLN A C 1
ATOM 661 O O . GLN A 1 87 ? -23.600 -2.787 36.289 1.00 82.50 87 GLN A O 1
ATOM 666 N N . THR A 1 88 ? -22.608 -2.223 38.211 1.00 80.75 88 THR A N 1
ATOM 667 C CA . THR A 1 88 ? -21.539 -1.431 37.582 1.00 80.75 88 THR A CA 1
ATOM 668 C C . THR A 1 88 ? -20.590 -2.306 36.768 1.00 80.75 88 THR A C 1
ATOM 670 O O . THR A 1 88 ? -20.143 -1.885 35.707 1.00 80.75 88 THR A O 1
ATOM 673 N N . ILE A 1 89 ? -20.319 -3.531 37.230 1.00 81.31 89 ILE A N 1
ATOM 674 C CA . ILE A 1 89 ? -19.465 -4.494 36.519 1.00 81.31 89 ILE A CA 1
ATOM 675 C C . ILE A 1 89 ? -20.142 -4.898 35.209 1.00 81.31 89 ILE A C 1
ATOM 677 O O . ILE A 1 89 ? -19.536 -4.812 34.146 1.00 81.31 89 ILE A O 1
ATOM 681 N N . VAL A 1 90 ? -21.428 -5.257 35.275 1.00 82.75 90 VAL A N 1
ATOM 682 C CA . VAL A 1 90 ? -22.223 -5.609 34.089 1.00 82.75 90 VAL A CA 1
ATOM 683 C C . VAL A 1 90 ? -22.285 -4.436 33.106 1.00 82.75 90 VAL A C 1
ATOM 685 O O . VAL A 1 90 ? -22.049 -4.622 31.916 1.00 82.75 90 VAL A O 1
ATOM 688 N N . LEU A 1 91 ? -22.528 -3.213 33.591 1.00 79.88 91 LEU A N 1
ATOM 689 C CA . LEU A 1 91 ? -22.525 -2.006 32.758 1.00 79.88 91 LEU A CA 1
ATOM 690 C C . LEU A 1 91 ? -21.164 -1.742 32.100 1.00 79.88 91 LEU A C 1
ATOM 692 O O . LEU A 1 91 ? -21.130 -1.341 30.941 1.00 79.88 91 LEU A O 1
ATOM 696 N N . ALA A 1 92 ? -20.055 -1.971 32.809 1.00 79.62 92 ALA A N 1
ATOM 697 C CA . ALA A 1 92 ? -18.711 -1.804 32.260 1.00 79.62 92 ALA A CA 1
ATOM 698 C C . ALA A 1 92 ? -18.416 -2.822 31.152 1.00 79.62 92 ALA A C 1
ATOM 700 O O . ALA A 1 92 ? -17.880 -2.446 30.113 1.00 79.62 92 ALA A O 1
ATOM 701 N N . LEU A 1 93 ? -18.827 -4.081 31.335 1.00 82.88 93 LEU A N 1
ATOM 702 C CA . LEU A 1 93 ? -18.698 -5.118 30.308 1.00 82.88 93 LEU A CA 1
ATOM 703 C C . LEU A 1 93 ? -19.545 -4.800 29.069 1.00 82.88 93 LEU A C 1
ATOM 705 O O . LEU A 1 93 ? -19.046 -4.896 27.950 1.00 82.88 93 LEU A O 1
ATOM 709 N N . ILE A 1 94 ? -20.795 -4.358 29.256 1.00 83.25 94 ILE A N 1
ATOM 710 C CA . ILE A 1 94 ? -21.659 -3.920 28.149 1.00 83.25 94 ILE A CA 1
ATOM 711 C C . ILE A 1 94 ? -21.029 -2.725 27.423 1.00 83.25 94 ILE A C 1
ATOM 713 O O . ILE A 1 94 ? -20.973 -2.717 26.197 1.00 83.25 94 ILE A O 1
ATOM 717 N N . ALA A 1 95 ? -20.524 -1.730 28.159 1.00 79.94 95 ALA A N 1
ATOM 718 C CA . ALA A 1 95 ? -19.871 -0.564 27.572 1.00 79.94 95 ALA A CA 1
ATOM 719 C C . ALA A 1 95 ? -18.629 -0.949 26.755 1.00 79.94 95 ALA A C 1
ATOM 721 O O . ALA A 1 95 ? -18.480 -0.482 25.628 1.00 79.94 95 ALA A O 1
ATOM 722 N N . ALA A 1 96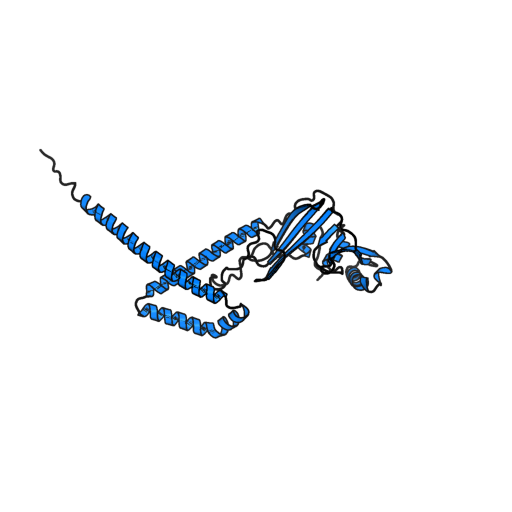 ? -17.775 -1.831 27.282 1.00 81.50 96 ALA A N 1
ATOM 723 C CA . ALA A 1 96 ? -16.620 -2.348 26.554 1.00 81.50 96 ALA A CA 1
ATOM 724 C C . ALA A 1 96 ? -17.047 -3.072 25.266 1.00 81.50 96 ALA A C 1
ATOM 726 O O . ALA A 1 96 ? -16.532 -2.761 24.197 1.00 81.50 96 ALA A O 1
ATOM 727 N N . GLY A 1 97 ? -18.052 -3.954 25.341 1.00 82.88 97 GLY A N 1
ATOM 728 C CA . GLY A 1 97 ? -18.589 -4.653 24.171 1.00 82.88 97 GLY A CA 1
ATOM 729 C C . GLY A 1 97 ? -19.147 -3.706 23.102 1.00 82.88 97 GLY A C 1
ATOM 730 O O . GLY A 1 97 ? -18.855 -3.872 21.919 1.00 82.88 97 GLY A O 1
ATOM 731 N N . LEU A 1 98 ? -19.894 -2.671 23.505 1.00 85.56 98 LEU A N 1
ATOM 732 C CA . LEU A 1 98 ? -20.415 -1.654 22.585 1.00 85.56 98 LEU A CA 1
ATOM 733 C C . LEU A 1 98 ? -19.296 -0.839 21.924 1.00 85.56 98 LEU A C 1
ATOM 735 O O . LEU A 1 98 ? -19.369 -0.568 20.727 1.00 85.56 98 LEU A O 1
ATOM 739 N N . LEU A 1 99 ? -18.253 -0.473 22.673 1.00 84.06 99 LEU A N 1
ATOM 740 C CA . LEU A 1 99 ? -17.095 0.238 22.126 1.00 84.06 99 LEU A CA 1
ATOM 741 C C . LEU A 1 99 ? -16.308 -0.633 21.138 1.00 84.06 99 LEU A C 1
ATOM 743 O O . LEU A 1 99 ? -15.924 -0.147 20.076 1.00 84.06 99 LEU A O 1
ATOM 747 N N . SER A 1 100 ? -16.123 -1.922 21.435 1.00 83.00 100 SER A N 1
ATOM 748 C CA . SER A 1 100 ? -15.497 -2.874 20.511 1.00 83.00 100 SER A CA 1
ATOM 749 C C . SER A 1 100 ? -16.314 -3.049 19.227 1.00 83.00 100 SER A C 1
ATOM 751 O O . SER A 1 100 ? -15.745 -3.034 18.136 1.00 83.00 100 SER A O 1
ATOM 753 N N . LEU A 1 101 ? -17.646 -3.147 19.328 1.00 86.19 101 LEU A N 1
ATOM 754 C CA . LEU A 1 101 ? -18.539 -3.194 18.163 1.00 86.19 101 LEU A CA 1
ATOM 755 C C . LEU A 1 101 ? -18.466 -1.906 17.332 1.00 86.19 101 LEU A C 1
ATOM 757 O O . LEU A 1 101 ? -18.410 -1.969 16.104 1.00 86.19 101 LEU A O 1
ATOM 761 N N . ALA A 1 102 ? -18.424 -0.741 17.982 1.00 87.25 102 ALA A N 1
ATOM 762 C CA . ALA A 1 102 ? -18.273 0.540 17.297 1.00 87.25 102 ALA A CA 1
ATOM 763 C C . ALA A 1 102 ? -16.930 0.629 16.556 1.00 87.25 102 ALA A C 1
ATOM 765 O O . ALA A 1 102 ? -16.899 1.007 15.385 1.00 87.25 102 ALA A O 1
ATOM 766 N N . GLN A 1 103 ? -15.831 0.219 17.200 1.00 86.88 103 GLN A N 1
ATOM 767 C CA . GLN A 1 103 ? -14.512 0.148 16.568 1.00 86.88 103 GLN A CA 1
ATOM 768 C C . GLN A 1 103 ? -14.527 -0.783 15.352 1.00 86.88 103 GLN A C 1
ATOM 770 O O . GLN A 1 103 ? -14.041 -0.402 14.290 1.00 86.88 103 GLN A O 1
ATOM 775 N N . PHE A 1 104 ? -15.117 -1.972 15.484 1.00 87.19 104 PHE A N 1
ATOM 776 C CA . PHE A 1 104 ? -15.267 -2.914 14.378 1.00 87.19 104 PHE A CA 1
ATOM 777 C C . PHE A 1 104 ? -16.054 -2.305 13.211 1.00 87.19 104 PHE A C 1
ATOM 779 O O . PHE A 1 104 ? -15.641 -2.429 12.061 1.00 87.19 104 PHE A O 1
ATOM 786 N N . GLY A 1 105 ? -17.152 -1.597 13.496 1.00 89.81 105 GLY A N 1
ATOM 787 C CA . GLY A 1 105 ? -17.943 -0.901 12.481 1.00 89.81 105 GLY A CA 1
ATOM 788 C C . GLY A 1 105 ? -17.143 0.165 11.725 1.00 89.81 105 GLY A C 1
ATOM 789 O O . GLY A 1 105 ? -17.237 0.248 10.501 1.00 89.81 105 GLY A O 1
ATOM 790 N N . VAL A 1 106 ? -16.313 0.941 12.431 1.00 90.06 106 VAL A N 1
ATOM 791 C CA . VAL A 1 106 ? -15.408 1.925 11.809 1.00 90.06 106 VAL A CA 1
ATOM 792 C C . VAL A 1 106 ? -14.352 1.231 10.951 1.00 90.06 106 VAL A C 1
ATOM 794 O O . VAL A 1 106 ? -14.171 1.609 9.797 1.00 90.06 106 VAL A O 1
ATOM 797 N N . MET A 1 107 ? -13.703 0.188 11.475 1.00 91.12 107 MET A N 1
ATOM 798 C CA . MET A 1 107 ? -12.681 -0.560 10.737 1.00 91.12 107 MET A CA 1
ATOM 799 C C . MET A 1 107 ? -13.247 -1.197 9.469 1.00 91.12 107 MET A C 1
ATOM 801 O O . MET A 1 107 ? -12.624 -1.107 8.418 1.00 91.12 107 MET A O 1
ATOM 805 N N . LYS A 1 108 ? -14.442 -1.792 9.550 1.00 92.38 108 LYS A N 1
ATOM 806 C CA . LYS A 1 108 ? -15.131 -2.374 8.396 1.00 92.38 108 LYS A CA 1
ATOM 807 C C . LYS A 1 108 ? -15.436 -1.312 7.339 1.00 92.38 108 LYS A C 1
ATOM 809 O O . LYS A 1 108 ? -15.151 -1.528 6.167 1.00 92.38 108 LYS A O 1
ATOM 814 N N . ARG A 1 109 ? -15.955 -0.150 7.748 1.00 94.50 109 ARG A N 1
ATOM 815 C CA . ARG A 1 109 ? -16.235 0.966 6.834 1.00 94.50 109 ARG A CA 1
ATOM 816 C C . ARG A 1 109 ? -14.968 1.475 6.146 1.00 94.50 109 ARG A C 1
ATOM 818 O O . ARG A 1 109 ? -14.993 1.764 4.953 1.00 94.50 109 ARG A O 1
ATOM 825 N N . ASP A 1 110 ? -13.878 1.620 6.892 1.00 95.31 110 ASP A N 1
ATOM 826 C CA . ASP A 1 110 ? -12.593 2.028 6.325 1.00 95.31 110 ASP A CA 1
ATOM 827 C C . ASP A 1 110 ? -12.039 0.946 5.392 1.00 95.31 110 ASP A C 1
ATOM 829 O O . ASP A 1 110 ? -11.543 1.275 4.320 1.00 95.31 110 ASP A O 1
ATOM 833 N N . ALA A 1 111 ? -12.198 -0.335 5.731 1.00 94.62 111 ALA A N 1
ATOM 834 C CA . ALA A 1 111 ? -11.785 -1.440 4.875 1.00 94.62 111 ALA A CA 1
ATOM 835 C C . ALA A 1 111 ? -12.558 -1.471 3.550 1.00 94.62 111 ALA A C 1
ATOM 837 O O . ALA A 1 111 ? -11.946 -1.604 2.496 1.00 94.62 111 ALA A O 1
ATOM 838 N N . GLU A 1 112 ? -13.878 -1.276 3.583 1.00 95.00 112 GLU A N 1
ATOM 839 C CA . GLU A 1 112 ? -14.719 -1.169 2.383 1.00 95.00 112 GLU A CA 1
ATOM 840 C C . GLU A 1 112 ? -14.324 0.031 1.516 1.00 95.00 112 GLU A C 1
ATOM 842 O O . GLU A 1 112 ? -14.243 -0.086 0.295 1.00 95.00 112 GLU A O 1
ATOM 847 N N . ARG A 1 113 ? -14.018 1.180 2.136 1.00 95.62 113 ARG A N 1
ATOM 848 C CA . ARG A 1 113 ? -13.506 2.357 1.418 1.00 95.62 113 ARG A CA 1
ATOM 849 C C . ARG A 1 113 ? -12.186 2.069 0.725 1.00 95.62 113 ARG A C 1
ATOM 851 O O . ARG A 1 113 ? -12.014 2.484 -0.409 1.00 95.62 113 ARG A O 1
ATOM 858 N N . ILE A 1 114 ? -11.266 1.381 1.395 1.00 96.12 114 ILE A N 1
ATOM 859 C CA . ILE A 1 114 ? -9.968 1.025 0.818 1.00 96.12 114 ILE A CA 1
ATOM 860 C C . ILE A 1 114 ? -10.140 0.004 -0.306 1.00 96.12 114 ILE A C 1
ATOM 862 O O . ILE A 1 114 ? -9.543 0.175 -1.362 1.00 96.12 114 ILE A O 1
ATOM 866 N N . ALA A 1 115 ? -10.983 -1.010 -0.112 1.00 94.69 115 ALA A N 1
ATOM 867 C CA . ALA A 1 115 ? -11.277 -2.011 -1.132 1.00 94.69 115 ALA A CA 1
ATOM 868 C C . ALA A 1 115 ? -11.892 -1.379 -2.390 1.00 94.69 115 ALA A C 1
ATOM 870 O O . ALA A 1 115 ? -11.536 -1.757 -3.496 1.00 94.69 115 ALA A O 1
ATOM 871 N N . ALA A 1 116 ? -12.746 -0.362 -2.236 1.00 94.44 116 ALA A N 1
ATOM 872 C CA . ALA A 1 116 ? -13.294 0.392 -3.364 1.00 94.44 116 ALA A CA 1
ATOM 873 C C . ALA A 1 116 ? -12.240 1.213 -4.134 1.00 94.44 116 ALA A C 1
ATOM 875 O O . ALA A 1 116 ? -12.507 1.654 -5.249 1.00 94.44 116 ALA A O 1
ATOM 876 N N . LEU A 1 117 ? -11.065 1.449 -3.542 1.00 94.69 117 LEU A N 1
ATOM 877 C CA . LEU A 1 117 ? -9.932 2.098 -4.199 1.00 94.69 117 LEU A CA 1
ATOM 878 C C . LEU A 1 117 ? -8.965 1.089 -4.839 1.00 94.69 117 LEU A C 1
ATOM 880 O O . LEU A 1 117 ? -8.115 1.517 -5.615 1.00 94.69 117 LEU A O 1
ATOM 884 N N . ASP A 1 118 ? -9.050 -0.202 -4.505 1.00 96.31 118 ASP A N 1
ATOM 885 C CA . ASP A 1 118 ? -8.194 -1.241 -5.084 1.00 96.31 118 ASP A CA 1
ATOM 886 C C . ASP A 1 118 ? -8.714 -1.606 -6.480 1.00 96.31 118 ASP A C 1
ATOM 888 O O . ASP A 1 118 ? -9.766 -2.220 -6.646 1.00 96.31 118 ASP A O 1
ATOM 892 N N . GLN A 1 119 ? -7.974 -1.188 -7.500 1.00 95.94 119 GLN A N 1
ATOM 893 C CA . GLN A 1 119 ? -8.268 -1.418 -8.904 1.00 95.94 119 GLN A CA 1
ATOM 894 C C . GLN A 1 119 ? -7.096 -2.173 -9.530 1.00 95.94 119 GLN A C 1
ATOM 896 O O . GLN A 1 119 ? -6.146 -1.572 -10.046 1.00 95.94 119 GLN A O 1
ATOM 901 N N . ARG A 1 120 ? -7.180 -3.507 -9.477 1.00 95.06 120 ARG A N 1
ATOM 902 C CA . ARG A 1 120 ? -6.107 -4.381 -9.965 1.00 95.06 120 ARG A CA 1
ATOM 903 C C . ARG A 1 120 ? -6.053 -4.521 -11.478 1.00 95.06 120 ARG A C 1
ATOM 905 O O . ARG A 1 120 ? -4.973 -4.705 -12.032 1.00 95.06 120 ARG A O 1
ATOM 912 N N . GLU A 1 121 ? -7.200 -4.390 -12.132 1.00 96.06 121 GLU A N 1
ATOM 913 C CA . GLU A 1 121 ? -7.295 -4.358 -13.585 1.00 96.06 121 GLU A CA 1
ATOM 914 C C . GLU A 1 121 ? -7.003 -2.944 -14.099 1.00 96.06 121 GLU A C 1
ATOM 916 O O . GLU A 1 121 ? -7.748 -1.991 -13.837 1.00 96.06 121 GLU A O 1
ATOM 921 N N . PHE A 1 122 ? -5.887 -2.805 -14.815 1.00 97.25 122 PHE A N 1
ATOM 922 C CA . PHE A 1 122 ? -5.480 -1.532 -15.391 1.00 97.25 122 PHE A CA 1
ATOM 923 C C . PHE A 1 122 ? -6.366 -1.167 -16.580 1.00 97.25 122 PHE A C 1
ATOM 925 O O . PHE A 1 122 ? -6.591 -1.966 -17.488 1.00 97.25 122 PHE A O 1
ATOM 932 N N . LEU A 1 123 ? -6.820 0.083 -16.608 1.00 97.56 123 LEU A N 1
ATOM 933 C CA . LEU A 1 123 ? -7.448 0.649 -17.793 1.00 97.56 123 LEU A CA 1
ATOM 934 C C . LEU A 1 123 ? -6.435 0.692 -18.947 1.00 97.56 123 LEU A C 1
ATOM 936 O O . LEU A 1 123 ? -5.265 1.017 -18.718 1.00 97.56 123 LEU A O 1
ATOM 940 N N . PRO A 1 124 ? -6.877 0.458 -20.194 1.00 95.62 124 PRO A N 1
ATOM 941 C CA . PRO A 1 124 ? -5.999 0.542 -21.354 1.00 95.62 124 PRO A CA 1
ATOM 942 C C . PRO A 1 124 ? -5.440 1.958 -21.505 1.00 95.62 124 PRO A C 1
ATOM 944 O O . PRO A 1 124 ? -6.129 2.941 -21.204 1.00 95.62 124 PRO A O 1
ATOM 947 N N . THR A 1 125 ? -4.204 2.075 -21.989 1.00 95.25 125 THR A N 1
ATOM 948 C CA . THR A 1 125 ? -3.591 3.372 -22.302 1.00 95.25 125 THR A CA 1
ATOM 949 C C . THR A 1 125 ? -4.254 3.994 -23.532 1.00 95.25 125 THR A C 1
ATOM 951 O O . THR A 1 125 ? -4.695 3.293 -24.442 1.00 95.25 125 THR A O 1
ATOM 954 N N . GLN A 1 126 ? -4.334 5.323 -23.571 1.00 93.69 126 GLN A N 1
ATOM 955 C CA . GLN A 1 126 ? -4.864 6.056 -24.726 1.00 93.69 126 GLN A CA 1
ATOM 956 C C . GLN A 1 126 ? -3.804 6.254 -25.812 1.00 93.69 126 GLN A C 1
ATOM 958 O O . GLN A 1 126 ? -4.137 6.356 -26.992 1.00 93.69 126 GLN A O 1
ATOM 963 N N . ARG A 1 127 ? -2.527 6.326 -25.420 1.00 90.06 127 ARG A N 1
ATOM 964 C CA . ARG A 1 127 ? -1.383 6.479 -26.328 1.00 90.06 127 ARG A CA 1
ATOM 965 C C . ARG A 1 127 ? -0.316 5.419 -26.049 1.00 90.06 127 ARG A C 1
ATOM 967 O O . ARG A 1 127 ? -0.336 4.736 -25.023 1.00 90.06 127 ARG A O 1
ATOM 974 N N . ALA A 1 128 ? 0.603 5.259 -26.999 1.00 90.88 128 ALA A N 1
ATOM 975 C CA . ALA A 1 128 ? 1.831 4.509 -26.774 1.00 90.88 128 ALA A CA 1
ATOM 976 C C . ALA A 1 128 ? 2.818 5.377 -25.984 1.00 90.88 128 ALA A C 1
ATOM 978 O O . ALA A 1 128 ? 2.909 6.580 -26.219 1.00 90.88 128 ALA A O 1
ATOM 979 N N . HIS A 1 129 ? 3.555 4.751 -25.068 1.00 93.38 129 HIS A N 1
ATOM 980 C CA . HIS A 1 129 ? 4.515 5.419 -24.194 1.00 93.38 129 HIS A CA 1
ATOM 981 C C . HIS A 1 129 ? 5.854 4.698 -24.268 1.00 93.38 129 HIS A C 1
ATOM 983 O O . HIS A 1 129 ? 5.886 3.469 -24.210 1.00 93.38 129 HIS A O 1
ATOM 989 N N . ASP A 1 130 ? 6.940 5.464 -24.341 1.00 92.62 130 ASP A N 1
ATOM 990 C CA . ASP A 1 130 ? 8.307 4.925 -24.342 1.00 92.62 130 ASP A CA 1
ATOM 991 C C . ASP A 1 130 ? 8.945 4.941 -22.952 1.00 92.62 130 ASP A C 1
ATOM 993 O O . ASP A 1 130 ? 9.956 4.279 -22.724 1.00 92.62 130 ASP A O 1
ATOM 997 N N . PHE A 1 131 ? 8.380 5.713 -22.022 1.00 94.88 131 PHE A N 1
ATOM 998 C CA . PHE A 1 131 ? 8.956 5.962 -20.707 1.00 94.88 131 PHE A CA 1
ATOM 999 C C . PHE A 1 131 ? 8.053 5.439 -19.597 1.00 94.88 131 PHE A C 1
ATOM 1001 O O . PHE A 1 131 ? 6.830 5.601 -19.647 1.00 94.88 131 PHE A O 1
ATOM 1008 N N . VAL A 1 132 ? 8.683 4.873 -18.569 1.00 95.44 132 VAL A N 1
ATOM 1009 C CA . VAL A 1 132 ? 8.051 4.592 -17.280 1.00 95.44 132 VAL A CA 1
ATOM 1010 C C . VAL A 1 132 ? 8.786 5.363 -16.191 1.00 95.44 132 VAL A C 1
ATOM 1012 O O . VAL A 1 132 ? 9.961 5.134 -15.913 1.00 95.44 132 VAL A O 1
ATOM 1015 N N . VAL A 1 133 ? 8.096 6.324 -15.596 1.00 93.44 133 VAL A N 1
ATOM 1016 C CA . VAL A 1 133 ? 8.612 7.196 -14.548 1.00 93.44 133 VAL A CA 1
ATOM 1017 C C . VAL A 1 133 ? 8.346 6.558 -13.200 1.00 93.44 133 VAL A C 1
ATOM 1019 O O . VAL A 1 133 ? 7.206 6.230 -12.876 1.00 93.44 133 VAL A O 1
ATOM 1022 N N . SER A 1 134 ? 9.391 6.438 -12.392 1.00 88.31 134 SER A N 1
ATOM 1023 C CA . SER A 1 134 ? 9.298 5.991 -11.013 1.00 88.31 134 SER A CA 1
ATOM 1024 C C . SER A 1 134 ? 10.051 6.925 -10.071 1.00 88.31 134 SER A C 1
ATOM 1026 O O . SER A 1 134 ? 11.127 7.435 -10.373 1.00 88.31 134 SER A O 1
ATOM 1028 N N . TYR A 1 135 ? 9.509 7.114 -8.873 1.00 82.50 135 TYR A N 1
ATOM 1029 C CA . TYR A 1 135 ? 10.088 7.967 -7.835 1.00 82.50 135 TYR A CA 1
ATOM 1030 C C . TYR A 1 135 ? 10.975 7.186 -6.852 1.00 82.50 135 TYR A C 1
ATOM 1032 O O . TYR A 1 135 ? 10.968 7.449 -5.643 1.00 82.50 135 TYR A O 1
ATOM 1040 N N . TRP A 1 136 ? 11.761 6.226 -7.354 1.00 75.44 136 TRP A N 1
ATOM 1041 C CA . TRP A 1 136 ? 12.683 5.445 -6.524 1.00 75.44 136 TRP A CA 1
ATOM 1042 C C . TRP A 1 136 ? 13.724 6.338 -5.827 1.00 75.44 136 TRP A C 1
ATOM 1044 O O . TRP A 1 136 ? 14.045 6.139 -4.654 1.00 75.44 136 TRP A O 1
ATOM 1054 N N . GLY A 1 137 ? 14.175 7.401 -6.502 1.00 75.00 137 GLY A N 1
ATOM 1055 C CA . GLY A 1 137 ? 15.144 8.346 -5.946 1.00 75.00 137 GLY A CA 1
ATOM 1056 C C . GLY A 1 137 ? 16.593 7.876 -6.056 1.00 75.00 137 GLY A C 1
ATOM 1057 O O . GLY A 1 137 ? 17.435 8.355 -5.297 1.00 75.00 137 GLY A O 1
ATOM 1058 N N . TYR A 1 138 ? 16.878 6.938 -6.961 1.00 76.81 138 TYR A N 1
ATOM 1059 C CA . TYR A 1 138 ? 18.208 6.372 -7.159 1.00 76.81 138 TYR A CA 1
ATOM 1060 C C . TYR A 1 138 ? 18.914 6.998 -8.363 1.00 76.81 138 TYR A C 1
ATOM 1062 O O . TYR A 1 138 ? 18.295 7.310 -9.378 1.00 76.81 138 TYR A O 1
ATOM 1070 N N . SER A 1 139 ? 20.234 7.155 -8.256 1.00 78.75 139 SER A N 1
ATOM 1071 C CA . SER A 1 139 ? 21.100 7.586 -9.360 1.00 78.75 139 SER A CA 1
ATOM 1072 C C . SER A 1 139 ? 21.573 6.424 -10.242 1.00 78.75 139 SER A C 1
ATOM 1074 O O . SER A 1 139 ? 22.147 6.671 -11.301 1.00 78.75 139 SER A O 1
ATOM 1076 N N . THR A 1 140 ? 21.331 5.182 -9.811 1.00 82.94 140 THR A N 1
ATOM 1077 C CA . THR A 1 140 ? 21.760 3.928 -10.445 1.00 82.94 140 THR A CA 1
ATOM 1078 C C . THR A 1 140 ? 20.574 2.987 -10.668 1.00 82.94 140 THR A C 1
ATOM 1080 O O . THR A 1 140 ? 19.623 2.988 -9.887 1.00 82.94 140 THR A O 1
ATOM 1083 N N . CYS A 1 141 ? 20.657 2.154 -11.705 1.00 86.38 141 CYS A N 1
ATOM 1084 C CA . CYS A 1 141 ? 19.644 1.153 -12.047 1.00 86.38 141 CYS A CA 1
ATOM 1085 C C . CYS A 1 141 ? 19.846 -0.129 -11.212 1.00 86.38 141 CYS A C 1
ATOM 1087 O O . CYS A 1 141 ? 20.886 -0.777 -11.336 1.00 86.38 141 CYS A O 1
ATOM 1089 N N . PHE A 1 142 ? 18.885 -0.450 -10.338 1.00 86.19 142 PHE A N 1
ATOM 1090 C CA . PHE A 1 142 ? 18.841 -1.666 -9.495 1.00 86.19 142 PHE A CA 1
ATOM 1091 C C . PHE A 1 142 ? 18.024 -2.797 -10.151 1.00 86.19 142 PHE A C 1
ATOM 1093 O O . PHE A 1 142 ? 17.652 -2.642 -11.314 1.00 86.19 142 PHE A O 1
ATOM 1100 N N . GLU A 1 143 ? 17.736 -3.905 -9.444 1.00 89.62 143 GLU A N 1
ATOM 1101 C CA . GLU A 1 143 ? 17.131 -5.121 -10.028 1.00 89.62 143 GLU A CA 1
ATOM 1102 C C . GLU A 1 143 ? 15.883 -4.810 -10.866 1.00 89.62 143 GLU A C 1
ATOM 1104 O O . GLU A 1 143 ? 15.893 -5.032 -12.073 1.00 89.62 143 GLU A O 1
ATOM 1109 N N . LEU A 1 144 ? 14.858 -4.182 -10.279 1.00 91.56 144 LEU A N 1
ATOM 1110 C CA . LEU A 1 144 ? 13.607 -3.884 -10.989 1.00 91.56 144 LEU A CA 1
ATOM 1111 C C . LEU A 1 144 ? 13.810 -2.969 -12.210 1.00 91.56 144 LEU A C 1
ATOM 1113 O O . LEU A 1 144 ? 13.154 -3.120 -13.236 1.00 91.56 144 LEU A O 1
ATOM 1117 N N . CYS A 1 145 ? 14.746 -2.022 -12.126 1.00 93.44 145 CYS A N 1
ATOM 1118 C CA . CYS A 1 145 ? 15.091 -1.161 -13.256 1.00 93.44 145 CYS A CA 1
ATOM 1119 C C . CYS A 1 145 ? 15.749 -1.963 -14.393 1.00 93.44 145 CYS A C 1
ATOM 1121 O O . CYS A 1 145 ? 15.411 -1.759 -15.560 1.00 93.44 145 CYS A O 1
ATOM 1123 N N . LEU A 1 146 ? 16.660 -2.885 -14.060 1.00 93.56 146 LEU A N 1
ATOM 1124 C CA . LEU A 1 146 ? 17.312 -3.767 -15.030 1.00 93.56 146 LEU A CA 1
ATOM 1125 C C . LEU A 1 146 ? 16.312 -4.729 -15.665 1.00 93.56 146 LEU A C 1
ATOM 1127 O O . LEU A 1 146 ? 16.363 -4.954 -16.873 1.00 93.56 146 LEU A O 1
ATOM 1131 N N . GLU A 1 147 ? 15.374 -5.255 -14.887 1.00 93.81 147 GLU A N 1
ATOM 1132 C CA . GLU A 1 147 ? 14.322 -6.107 -15.420 1.00 93.81 147 GLU A CA 1
ATOM 1133 C C . GLU A 1 147 ? 13.411 -5.361 -16.392 1.00 93.81 147 GLU A C 1
ATOM 1135 O O . GLU A 1 147 ? 13.157 -5.853 -17.488 1.00 93.81 147 GLU A O 1
ATOM 1140 N N . ILE A 1 148 ? 12.981 -4.140 -16.055 1.00 95.25 148 ILE A N 1
ATOM 1141 C CA . ILE A 1 148 ? 12.184 -3.321 -16.977 1.00 95.25 148 ILE A CA 1
ATOM 1142 C C . ILE A 1 148 ? 12.960 -3.077 -18.276 1.00 95.25 148 ILE A C 1
ATOM 1144 O O . ILE A 1 148 ? 12.400 -3.230 -19.361 1.00 95.25 148 ILE A O 1
ATOM 1148 N N . LEU A 1 149 ? 14.251 -2.748 -18.179 1.00 95.06 149 LEU A N 1
ATOM 1149 C CA . LEU A 1 149 ? 15.107 -2.514 -19.344 1.00 95.06 149 LEU A CA 1
ATOM 1150 C C . LEU A 1 149 ? 15.283 -3.741 -20.243 1.00 95.06 149 LEU A C 1
ATOM 1152 O O . LEU A 1 149 ? 15.480 -3.588 -21.446 1.00 95.06 149 LEU A O 1
ATOM 1156 N N . THR A 1 150 ? 15.290 -4.939 -19.666 1.00 94.81 150 THR A N 1
ATOM 1157 C CA . THR A 1 150 ? 15.618 -6.181 -20.384 1.00 94.81 150 THR A CA 1
ATOM 1158 C C . THR A 1 150 ? 14.387 -6.932 -20.868 1.00 94.81 150 THR A C 1
ATOM 1160 O O . THR A 1 150 ? 14.453 -7.597 -21.900 1.00 94.81 150 THR A O 1
ATOM 1163 N N . LYS A 1 151 ? 13.265 -6.816 -20.153 1.00 95.75 151 LYS A N 1
ATOM 1164 C CA . LYS A 1 151 ? 12.030 -7.566 -20.414 1.00 95.75 151 LYS A CA 1
ATOM 1165 C C . LYS A 1 151 ? 10.924 -6.719 -21.041 1.00 95.75 151 LYS A C 1
ATOM 1167 O O . LYS A 1 151 ? 9.904 -7.266 -21.450 1.00 95.75 151 LYS A O 1
ATOM 1172 N N . THR A 1 152 ? 11.092 -5.398 -21.130 1.00 95.75 152 THR A N 1
ATOM 1173 C CA . THR A 1 152 ? 10.065 -4.495 -21.668 1.00 95.75 152 THR A CA 1
ATOM 1174 C C . THR A 1 152 ? 10.627 -3.540 -22.718 1.00 95.75 152 THR A C 1
ATOM 1176 O O . THR A 1 152 ? 11.835 -3.367 -22.855 1.00 95.75 152 THR A O 1
ATOM 1179 N N . ARG A 1 153 ? 9.730 -2.874 -23.453 1.00 94.69 153 ARG A N 1
ATOM 1180 C CA . ARG A 1 153 ? 10.098 -1.784 -24.372 1.00 94.69 153 ARG A CA 1
ATOM 1181 C C . ARG A 1 153 ? 10.327 -0.438 -23.674 1.00 94.69 153 ARG A C 1
ATOM 1183 O O . ARG A 1 153 ? 10.719 0.522 -24.333 1.00 94.69 153 ARG A O 1
ATOM 1190 N N . TYR A 1 154 ? 9.997 -0.334 -22.388 1.00 95.56 154 TYR A N 1
ATOM 1191 C CA . TYR A 1 154 ? 9.983 0.935 -21.675 1.00 95.56 154 TYR A CA 1
ATOM 1192 C C . TYR A 1 154 ? 11.382 1.319 -21.206 1.00 95.56 154 TYR A C 1
ATOM 1194 O O . TYR A 1 154 ? 12.166 0.488 -20.751 1.00 95.56 154 TYR A O 1
ATOM 1202 N N . ARG A 1 155 ? 11.670 2.617 -21.254 1.00 94.81 155 ARG A N 1
ATOM 1203 C CA . ARG A 1 155 ? 12.851 3.219 -20.639 1.00 94.81 155 ARG A CA 1
ATOM 1204 C C . ARG A 1 155 ? 12.486 3.702 -19.234 1.00 94.81 155 ARG A C 1
ATOM 1206 O O . ARG A 1 155 ? 11.655 4.609 -19.117 1.00 94.81 155 ARG A O 1
ATOM 1213 N N . PRO A 1 156 ? 13.068 3.125 -18.168 1.00 94.94 156 PRO A N 1
ATOM 1214 C CA . PRO A 1 156 ? 12.858 3.617 -16.818 1.00 94.94 156 PRO A CA 1
ATOM 1215 C C . PRO A 1 156 ? 13.413 5.024 -16.672 1.00 94.94 156 PRO A C 1
ATOM 1217 O O . PRO A 1 156 ? 14.513 5.324 -17.146 1.00 94.94 156 PRO A O 1
ATOM 1220 N N . VAL A 1 157 ? 12.680 5.862 -15.952 1.00 93.62 157 VAL A N 1
ATOM 1221 C CA . VAL A 1 157 ? 13.132 7.195 -15.582 1.00 93.62 157 VAL A CA 1
ATOM 1222 C C . VAL A 1 157 ? 12.972 7.396 -14.085 1.00 93.62 157 VAL A C 1
ATOM 1224 O O . VAL A 1 157 ? 11.905 7.131 -13.536 1.00 93.62 157 VAL A O 1
ATOM 1227 N N . SER A 1 158 ? 14.025 7.878 -13.425 1.00 90.81 158 SER A N 1
ATOM 1228 C CA . SER A 1 158 ? 13.989 8.214 -11.999 1.00 90.81 158 SER A CA 1
ATOM 1229 C C . SER A 1 158 ? 14.314 9.682 -11.771 1.00 90.81 158 SER A C 1
ATOM 1231 O O . SER A 1 158 ? 15.254 10.217 -12.355 1.00 90.81 158 SER A O 1
ATOM 1233 N N . GLU A 1 159 ? 13.575 10.318 -10.863 1.00 85.62 159 GLU A N 1
ATOM 1234 C CA . GLU A 1 159 ? 13.936 11.635 -10.333 1.00 85.62 159 GLU A CA 1
ATOM 1235 C C . GLU A 1 159 ? 15.055 11.480 -9.298 1.00 85.62 159 GLU A C 1
ATOM 1237 O O . GLU A 1 159 ? 14.917 10.723 -8.330 1.00 85.62 159 GLU A O 1
ATOM 1242 N N . ILE A 1 160 ? 16.159 12.210 -9.446 1.00 80.62 160 ILE A N 1
ATOM 1243 C CA . ILE A 1 160 ? 17.161 12.319 -8.386 1.00 80.62 160 ILE A CA 1
ATOM 1244 C C . ILE A 1 160 ? 16.665 13.347 -7.368 1.00 80.62 160 ILE A C 1
ATOM 1246 O O . ILE A 1 160 ? 16.737 14.554 -7.607 1.00 80.62 160 ILE A O 1
ATOM 1250 N N . ARG A 1 161 ? 16.207 12.868 -6.201 1.00 69.75 161 ARG A N 1
ATOM 1251 C CA . ARG A 1 161 ? 15.553 13.683 -5.151 1.00 69.75 161 ARG A CA 1
ATOM 1252 C C . ARG A 1 161 ? 16.262 14.996 -4.805 1.00 69.75 161 ARG A C 1
ATOM 1254 O O . ARG A 1 161 ? 15.590 15.959 -4.459 1.00 69.75 161 ARG A O 1
ATOM 1261 N N . PHE A 1 162 ? 17.593 15.025 -4.842 1.00 70.12 162 PHE A N 1
ATOM 1262 C CA . PHE A 1 162 ? 18.375 16.191 -4.420 1.00 70.12 162 PHE A CA 1
ATOM 1263 C C . PHE A 1 162 ? 18.513 17.268 -5.498 1.00 70.12 162 PHE A C 1
ATOM 1265 O O . PHE A 1 162 ? 18.634 18.441 -5.160 1.00 70.12 162 PHE A O 1
ATOM 1272 N N . HIS A 1 163 ? 18.467 16.886 -6.774 1.00 69.50 163 HIS A N 1
ATOM 1273 C CA . HIS A 1 163 ? 18.753 17.793 -7.889 1.00 69.50 163 HIS A CA 1
ATOM 1274 C C . HIS A 1 163 ? 17.523 18.097 -8.748 1.00 69.50 163 HIS A C 1
ATOM 1276 O O . HIS A 1 163 ? 17.593 18.972 -9.602 1.00 69.50 163 HIS A O 1
ATOM 1282 N N . LYS A 1 164 ? 16.391 17.410 -8.510 1.00 76.88 164 LYS A N 1
ATOM 1283 C CA . LYS A 1 164 ? 15.191 17.471 -9.368 1.00 76.88 164 LYS A CA 1
ATOM 1284 C C . LYS A 1 164 ? 15.520 17.195 -10.841 1.00 76.88 164 LYS A C 1
ATOM 1286 O O . LYS A 1 164 ? 14.874 17.706 -11.751 1.00 76.88 164 LYS A O 1
ATOM 1291 N N . GLU A 1 165 ? 16.558 16.395 -11.058 1.00 84.31 165 GLU A N 1
ATOM 1292 C CA . GLU A 1 165 ? 16.997 15.967 -12.376 1.00 84.31 165 GLU A CA 1
ATOM 1293 C C . GLU A 1 165 ? 16.396 14.604 -12.682 1.00 84.31 165 GLU A C 1
ATOM 1295 O O . GLU A 1 165 ? 16.424 13.691 -11.850 1.00 84.31 165 GLU A O 1
ATOM 1300 N N . TRP A 1 166 ? 15.872 14.468 -13.893 1.00 88.56 166 TRP A N 1
ATOM 1301 C CA . TRP A 1 166 ? 15.371 13.207 -14.407 1.00 88.56 166 TRP A CA 1
ATOM 1302 C C . TRP A 1 166 ? 16.501 12.441 -15.080 1.00 88.56 166 TRP A C 1
ATOM 1304 O O . TRP A 1 166 ? 17.185 12.969 -15.955 1.00 88.56 166 TRP A O 1
ATOM 1314 N N . LYS A 1 167 ? 16.688 11.188 -14.667 1.00 91.56 167 LYS A N 1
ATOM 1315 C CA . LYS A 1 167 ? 17.634 10.265 -15.291 1.00 91.56 167 LYS A CA 1
ATOM 1316 C C . LYS A 1 167 ? 16.903 9.161 -16.015 1.00 91.56 167 LYS A C 1
ATOM 1318 O O . LYS A 1 167 ? 16.250 8.335 -15.378 1.00 91.56 167 LYS A O 1
ATOM 1323 N N . THR A 1 168 ? 17.077 9.137 -17.327 1.00 93.44 168 THR A N 1
ATOM 1324 C CA . THR A 1 168 ? 16.608 8.064 -18.196 1.00 93.44 168 THR A CA 1
ATOM 1325 C C . THR A 1 168 ? 17.662 6.974 -18.235 1.00 93.44 168 THR A C 1
ATOM 1327 O O . THR A 1 168 ? 18.838 7.243 -18.495 1.00 93.44 168 THR A O 1
ATOM 1330 N N . PHE A 1 169 ? 17.245 5.738 -17.990 1.00 94.19 169 PHE A N 1
ATOM 1331 C CA . PHE A 1 169 ? 18.113 4.576 -18.083 1.00 94.19 169 PHE A CA 1
ATOM 1332 C C . PHE A 1 169 ? 17.941 3.884 -19.433 1.00 94.19 169 PHE A C 1
ATOM 1334 O O . PHE A 1 169 ? 16.844 3.823 -19.990 1.00 94.19 169 PHE A O 1
ATOM 1341 N N . ARG A 1 170 ? 19.043 3.357 -19.965 1.00 94.81 170 ARG A N 1
ATOM 1342 C CA . ARG A 1 170 ? 19.066 2.591 -21.215 1.00 94.81 170 ARG A CA 1
ATOM 1343 C C . ARG A 1 170 ? 20.113 1.490 -21.153 1.00 94.81 170 ARG A C 1
ATOM 1345 O O . ARG A 1 170 ? 21.126 1.633 -20.466 1.00 94.81 170 ARG A O 1
ATOM 1352 N N . LEU A 1 171 ? 19.887 0.427 -21.917 1.00 94.94 171 LEU A N 1
ATOM 1353 C CA . LEU A 1 171 ? 20.903 -0.589 -22.161 1.00 94.94 171 LEU A CA 1
ATOM 1354 C C . LEU A 1 171 ? 21.889 -0.091 -23.215 1.00 94.94 171 LEU A C 1
ATOM 1356 O O . LEU A 1 171 ? 21.498 0.386 -24.281 1.00 94.94 171 LEU A O 1
ATOM 1360 N N . ILE A 1 172 ? 23.171 -0.225 -22.911 1.00 95.19 172 ILE A N 1
ATOM 1361 C CA . ILE A 1 172 ? 24.266 -0.057 -23.864 1.00 95.19 172 ILE A CA 1
ATOM 1362 C C . ILE A 1 172 ? 25.096 -1.336 -23.899 1.00 95.19 172 ILE A C 1
ATOM 1364 O O . ILE A 1 172 ? 24.990 -2.178 -23.005 1.00 95.19 172 ILE A O 1
ATOM 1368 N N . LYS A 1 173 ? 25.912 -1.475 -24.946 1.00 95.25 173 LYS A N 1
ATOM 1369 C CA . LYS A 1 173 ? 26.770 -2.639 -25.148 1.00 95.25 173 LYS A CA 1
ATOM 1370 C C . LYS A 1 173 ? 28.233 -2.269 -25.342 1.00 95.25 173 LYS A C 1
ATOM 1372 O O . LYS A 1 173 ? 28.555 -1.150 -25.746 1.00 95.25 173 LYS A O 1
ATOM 1377 N N . GLY A 1 174 ? 29.100 -3.251 -25.119 1.00 93.25 174 GLY A N 1
ATOM 1378 C CA . GLY A 1 174 ? 30.513 -3.188 -25.472 1.00 93.25 174 GLY A CA 1
ATOM 1379 C C . GLY A 1 174 ? 31.403 -2.548 -24.397 1.00 93.25 174 GLY A C 1
ATOM 1380 O O . GLY A 1 174 ? 31.079 -2.602 -23.209 1.00 93.25 174 GLY A O 1
ATOM 1381 N N . PRO A 1 175 ? 32.540 -1.933 -24.782 1.00 92.94 175 PRO A N 1
ATOM 1382 C CA . PRO A 1 175 ? 33.600 -1.546 -23.842 1.00 92.94 175 PRO A CA 1
ATOM 1383 C C . PRO A 1 175 ? 33.160 -0.580 -22.736 1.00 92.94 175 PRO A C 1
ATOM 1385 O O . PRO A 1 175 ? 33.724 -0.603 -21.641 1.00 92.94 175 PRO A O 1
ATOM 1388 N N . ALA A 1 176 ? 32.123 0.227 -22.988 1.00 92.31 176 ALA A N 1
ATOM 1389 C CA . ALA A 1 176 ? 31.536 1.148 -22.013 1.00 92.31 176 ALA A CA 1
ATOM 1390 C C . ALA A 1 176 ? 31.003 0.440 -20.750 1.00 92.31 176 ALA A C 1
ATOM 1392 O O . ALA A 1 176 ? 30.891 1.064 -19.694 1.00 92.31 176 ALA A O 1
ATOM 1393 N N . CYS A 1 177 ? 30.730 -0.865 -20.823 1.00 93.62 177 CYS A N 1
ATOM 1394 C CA . CYS A 1 177 ? 30.304 -1.663 -19.676 1.00 93.62 177 CYS A CA 1
ATOM 1395 C C . CYS A 1 177 ? 31.431 -2.026 -18.709 1.00 93.62 177 CYS A C 1
ATOM 1397 O O . CYS A 1 177 ? 31.165 -2.398 -17.568 1.00 93.62 177 CYS A O 1
ATOM 1399 N N . THR A 1 178 ? 32.690 -1.847 -19.117 1.00 89.62 178 THR A N 1
ATOM 1400 C CA . THR A 1 178 ? 33.845 -2.051 -18.231 1.00 89.62 178 THR A CA 1
ATOM 1401 C C . THR A 1 178 ? 34.156 -0.828 -17.360 1.00 89.62 178 THR A C 1
ATOM 1403 O O . THR A 1 178 ? 34.928 -0.933 -16.400 1.00 89.62 178 THR A O 1
ATOM 1406 N N . LEU A 1 179 ? 33.519 0.319 -17.645 1.00 92.25 179 LEU A N 1
ATOM 1407 C CA . LEU A 1 179 ? 33.619 1.534 -16.837 1.00 92.25 179 LEU A CA 1
ATOM 1408 C C . LEU A 1 179 ? 33.089 1.288 -15.418 1.00 92.25 179 LEU A C 1
ATOM 1410 O O . LEU A 1 179 ? 32.101 0.581 -15.216 1.00 92.25 179 LEU A O 1
ATOM 1414 N N . ALA A 1 180 ? 33.739 1.901 -14.424 1.00 90.50 180 ALA A N 1
ATOM 1415 C CA . ALA A 1 180 ? 33.438 1.675 -13.008 1.00 90.50 180 ALA A CA 1
ATOM 1416 C C . ALA A 1 180 ? 31.963 1.945 -12.653 1.00 90.50 180 ALA A C 1
ATOM 1418 O O . ALA A 1 180 ? 31.373 1.200 -11.874 1.00 90.50 180 ALA A O 1
ATOM 1419 N N . GLU A 1 181 ? 31.360 2.961 -13.271 1.00 89.19 181 GLU A N 1
ATOM 1420 C CA . GLU A 1 181 ? 29.953 3.344 -13.095 1.00 89.19 181 GLU A CA 1
ATOM 1421 C C . GLU A 1 181 ? 28.947 2.294 -13.596 1.00 89.19 181 GLU A C 1
ATOM 1423 O O . GLU A 1 181 ? 27.867 2.16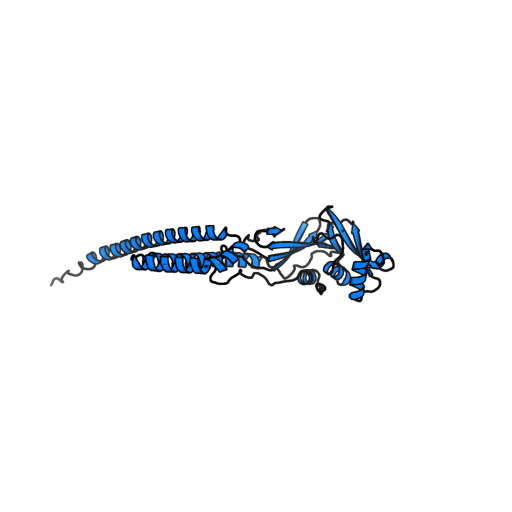3 -13.023 1.00 89.19 181 GLU A O 1
ATOM 1428 N N . ASN A 1 182 ? 29.315 1.501 -14.607 1.00 91.88 182 ASN A N 1
ATOM 1429 C CA . ASN A 1 182 ? 28.439 0.510 -15.240 1.00 91.88 182 ASN A CA 1
ATOM 1430 C C . ASN A 1 182 ? 28.749 -0.925 -14.787 1.00 91.88 182 ASN A C 1
ATOM 1432 O O . ASN A 1 182 ? 27.987 -1.844 -15.075 1.00 91.88 182 ASN A O 1
ATOM 1436 N N . ARG A 1 183 ? 29.846 -1.141 -14.049 1.00 90.62 183 ARG A N 1
ATOM 1437 C CA . ARG A 1 183 ? 30.310 -2.482 -13.661 1.00 90.62 183 ARG A CA 1
ATOM 1438 C C . ARG A 1 183 ? 29.254 -3.279 -12.897 1.00 90.62 183 ARG A C 1
ATOM 1440 O O . ARG A 1 183 ? 29.103 -4.470 -13.138 1.00 90.62 183 ARG A O 1
ATOM 1447 N N . ARG A 1 184 ? 28.519 -2.641 -11.979 1.00 91.31 184 ARG A N 1
ATOM 1448 C CA . ARG A 1 184 ? 27.498 -3.335 -11.176 1.00 91.31 184 ARG A CA 1
ATOM 1449 C C . ARG A 1 184 ? 26.339 -3.834 -12.040 1.00 91.31 184 ARG A C 1
ATOM 1451 O O . ARG A 1 184 ? 25.942 -4.982 -11.892 1.00 91.31 184 ARG A O 1
ATOM 1458 N N . SER A 1 185 ? 25.824 -2.994 -12.941 1.00 92.69 185 SER A N 1
ATOM 1459 C CA . SER A 1 185 ? 24.759 -3.404 -13.863 1.00 92.69 185 SER A CA 1
ATOM 1460 C C . SER A 1 185 ? 25.264 -4.425 -14.881 1.00 92.69 185 SER A C 1
ATOM 1462 O O . SER A 1 185 ? 24.525 -5.334 -15.234 1.00 92.69 185 SER A O 1
ATOM 1464 N N . HIS A 1 186 ? 26.529 -4.328 -15.297 1.00 94.25 186 HIS A N 1
ATOM 1465 C CA . HIS A 1 186 ? 27.158 -5.315 -16.168 1.00 94.25 186 HIS A CA 1
ATOM 1466 C C . HIS A 1 186 ? 27.227 -6.708 -15.529 1.00 94.25 186 HIS A C 1
ATOM 1468 O O . HIS A 1 186 ? 26.814 -7.674 -16.159 1.00 94.25 186 HIS A O 1
ATOM 1474 N N . LEU A 1 187 ? 27.694 -6.812 -14.278 1.00 92.88 187 LEU A N 1
ATOM 1475 C CA . LEU A 1 187 ? 27.754 -8.090 -13.557 1.00 92.88 187 LEU A CA 1
ATOM 1476 C C . LEU A 1 187 ? 26.358 -8.686 -13.342 1.00 92.88 187 LEU A C 1
ATOM 1478 O O . LEU A 1 187 ? 26.152 -9.852 -13.644 1.00 92.88 187 LEU A O 1
ATOM 1482 N N . ALA A 1 188 ? 25.384 -7.871 -12.926 1.00 91.25 188 ALA A N 1
ATOM 1483 C CA . ALA A 1 188 ? 24.011 -8.338 -12.736 1.00 91.25 188 ALA A CA 1
ATOM 1484 C C . ALA A 1 188 ? 23.377 -8.862 -14.040 1.00 91.25 188 ALA A C 1
ATOM 1486 O O . ALA A 1 188 ? 22.680 -9.872 -14.037 1.00 91.25 188 ALA A O 1
ATOM 1487 N N . LEU A 1 189 ? 23.631 -8.197 -15.173 1.00 92.88 189 LEU A N 1
ATOM 1488 C CA . LEU A 1 189 ? 23.160 -8.668 -16.478 1.00 92.88 189 LEU A CA 1
ATOM 1489 C C . LEU A 1 189 ? 23.899 -9.925 -16.939 1.00 92.88 189 LEU A C 1
ATOM 1491 O O . LEU A 1 189 ? 23.274 -10.796 -17.538 1.00 92.88 189 LEU A O 1
ATOM 1495 N N . LEU A 1 190 ? 25.193 -10.045 -16.635 1.00 92.69 190 LEU A N 1
ATOM 1496 C CA . LEU A 1 190 ? 25.969 -11.246 -16.927 1.00 92.69 190 LEU A CA 1
ATOM 1497 C C . LEU A 1 190 ? 25.433 -12.459 -16.151 1.00 92.69 190 LEU A C 1
ATOM 1499 O O . LEU A 1 190 ? 25.251 -13.516 -16.751 1.00 92.69 190 LEU A O 1
ATOM 1503 N N . ASP A 1 191 ? 25.109 -12.283 -14.867 1.00 91.19 191 ASP A N 1
ATOM 1504 C CA . ASP A 1 191 ? 24.490 -13.315 -14.024 1.00 91.19 191 ASP A CA 1
ATOM 1505 C C . ASP A 1 191 ? 23.104 -13.727 -14.554 1.00 91.19 191 ASP A C 1
ATOM 1507 O O . ASP A 1 191 ? 22.728 -14.897 -14.491 1.00 91.19 191 ASP A O 1
ATOM 1511 N N . ALA A 1 192 ? 22.374 -12.790 -15.169 1.00 88.50 192 ALA A N 1
ATOM 1512 C CA . ALA A 1 192 ? 21.110 -13.043 -15.865 1.00 88.50 192 ALA A CA 1
ATOM 1513 C C . ALA A 1 192 ? 21.276 -13.620 -17.292 1.00 88.50 192 ALA A C 1
ATOM 1515 O O . ALA A 1 192 ? 20.292 -13.768 -18.019 1.00 88.50 192 ALA A O 1
ATOM 1516 N N . GLY A 1 193 ? 22.504 -13.929 -17.728 1.00 92.25 193 GLY A N 1
ATOM 1517 C CA . GLY A 1 193 ? 22.795 -14.501 -19.048 1.00 92.25 193 GLY A CA 1
ATOM 1518 C C . GLY A 1 193 ? 22.817 -13.494 -20.206 1.00 92.25 193 GLY A C 1
ATOM 1519 O O . GLY A 1 193 ? 22.838 -13.890 -21.372 1.00 92.25 193 GLY A O 1
ATOM 1520 N N . ILE A 1 194 ? 22.829 -12.191 -19.918 1.00 92.44 194 ILE A N 1
ATOM 1521 C CA . ILE A 1 194 ? 22.846 -11.108 -20.908 1.00 92.44 194 ILE A CA 1
ATOM 1522 C C . ILE A 1 194 ? 24.275 -10.565 -21.039 1.00 92.44 194 ILE A C 1
ATOM 1524 O O . ILE A 1 194 ? 24.698 -9.647 -20.334 1.00 92.44 194 ILE A O 1
ATOM 1528 N N . ALA A 1 195 ? 25.024 -11.132 -21.984 1.00 92.56 195 ALA A N 1
ATOM 1529 C CA . ALA A 1 195 ? 26.415 -10.762 -22.234 1.00 92.56 195 ALA A CA 1
ATOM 1530 C C . ALA A 1 195 ? 26.579 -9.339 -22.810 1.00 92.56 195 ALA A C 1
ATOM 1532 O O . ALA A 1 195 ? 25.678 -8.778 -23.449 1.00 92.56 195 ALA A O 1
ATOM 1533 N N . ASP A 1 196 ? 27.768 -8.767 -22.587 1.00 91.69 196 ASP A N 1
ATOM 1534 C CA . ASP A 1 196 ? 28.252 -7.503 -23.163 1.00 91.69 196 ASP A CA 1
ATOM 1535 C C . ASP A 1 196 ? 27.316 -6.300 -23.012 1.00 91.69 196 ASP A C 1
ATOM 1537 O O . ASP A 1 196 ? 27.387 -5.362 -23.805 1.00 91.69 196 ASP A O 1
ATOM 1541 N N . SER A 1 197 ? 26.435 -6.316 -22.009 1.00 95.94 197 SER A N 1
ATOM 1542 C CA . SER A 1 197 ? 25.412 -5.291 -21.799 1.00 95.94 197 SER A CA 1
ATOM 1543 C C . SER A 1 197 ? 25.518 -4.679 -20.405 1.00 95.94 197 SER A C 1
ATOM 1545 O O . SER A 1 197 ? 25.975 -5.322 -19.461 1.00 95.94 197 SER A O 1
ATOM 1547 N N . CYS A 1 198 ? 25.114 -3.420 -20.272 1.00 94.88 198 CYS A N 1
ATOM 1548 C CA . CYS A 1 198 ? 25.043 -2.698 -19.004 1.00 94.88 198 CYS A CA 1
ATOM 1549 C C . CYS A 1 198 ? 24.001 -1.583 -19.088 1.00 94.88 198 CYS A C 1
ATOM 1551 O O . CYS A 1 198 ? 23.710 -1.056 -20.165 1.00 94.88 198 CYS A O 1
ATOM 1553 N N . ALA A 1 199 ? 23.442 -1.210 -17.939 1.00 95.38 199 ALA A N 1
ATOM 1554 C CA . ALA A 1 199 ? 22.585 -0.038 -17.840 1.00 95.38 199 ALA A CA 1
ATOM 1555 C C . ALA A 1 199 ? 23.434 1.215 -17.632 1.00 95.38 199 ALA A C 1
ATOM 1557 O O . ALA A 1 199 ? 24.258 1.251 -16.718 1.00 95.38 199 ALA A O 1
ATOM 1558 N N . THR A 1 200 ? 23.176 2.239 -18.441 1.00 94.25 200 THR A N 1
ATOM 1559 C CA . THR A 1 200 ? 23.716 3.594 -18.282 1.00 94.25 200 THR A CA 1
ATOM 1560 C C . THR A 1 200 ? 22.574 4.587 -18.067 1.00 94.25 200 THR A C 1
ATOM 1562 O O . THR A 1 200 ? 21.422 4.296 -18.403 1.00 94.25 200 THR A O 1
ATOM 1565 N N . SER A 1 201 ? 22.885 5.763 -17.524 1.00 92.06 201 SER A N 1
ATOM 1566 C CA . SER A 1 201 ? 21.918 6.840 -17.297 1.00 92.06 201 SER A CA 1
ATOM 1567 C C . SER A 1 201 ? 22.308 8.098 -18.061 1.00 92.06 201 SER A C 1
ATOM 1569 O O . SER A 1 201 ? 23.477 8.478 -18.029 1.00 92.06 201 SER A O 1
ATOM 1571 N N . ALA A 1 202 ? 21.335 8.783 -18.652 1.00 90.25 202 ALA A N 1
ATOM 1572 C CA . ALA A 1 202 ? 21.508 10.121 -19.207 1.00 90.25 202 ALA A CA 1
ATOM 1573 C C . ALA A 1 202 ? 20.489 11.082 -18.581 1.00 90.25 202 ALA A C 1
ATOM 1575 O O . ALA A 1 202 ? 19.358 10.685 -18.288 1.00 90.25 202 ALA A O 1
ATOM 1576 N N . SER A 1 203 ? 20.894 12.335 -18.367 1.00 87.31 203 SER A N 1
ATOM 1577 C CA . SER A 1 203 ? 19.959 13.399 -17.998 1.00 87.31 203 SER A CA 1
ATOM 1578 C C . SER A 1 203 ? 19.246 13.858 -19.266 1.00 87.31 203 SER A C 1
ATOM 1580 O O . SER A 1 203 ? 19.823 14.567 -20.088 1.00 87.31 203 SER A O 1
ATOM 1582 N N . GLU A 1 204 ? 18.009 13.407 -19.445 1.00 82.06 204 GLU A N 1
ATOM 1583 C CA . GLU A 1 204 ? 17.173 13.719 -20.604 1.00 82.06 204 GLU A CA 1
ATOM 1584 C C . GLU A 1 204 ? 15.815 14.236 -20.113 1.00 82.06 204 GLU A C 1
ATOM 1586 O O . GLU A 1 204 ? 15.285 13.716 -19.125 1.00 82.06 204 GLU A O 1
ATOM 1591 N N . PRO A 1 205 ? 15.232 15.256 -20.768 1.00 78.44 205 PRO A N 1
ATOM 1592 C CA . PRO A 1 205 ? 13.886 15.689 -20.438 1.00 78.44 205 PRO A CA 1
ATOM 1593 C C . PRO A 1 205 ? 12.905 14.558 -20.751 1.00 78.44 205 PRO A C 1
ATOM 1595 O O . PRO A 1 205 ? 12.853 14.045 -21.870 1.00 78.44 205 PRO A O 1
ATOM 1598 N N . ILE A 1 206 ? 12.107 14.185 -19.755 1.00 76.62 206 ILE A N 1
ATOM 1599 C CA . ILE A 1 206 ? 10.935 13.343 -19.977 1.00 76.62 206 ILE A CA 1
ATOM 1600 C C . ILE A 1 206 ? 9.933 14.248 -20.675 1.00 76.62 206 ILE A C 1
ATOM 1602 O O . ILE A 1 206 ? 9.520 15.249 -20.091 1.00 76.62 206 ILE A O 1
ATOM 1606 N N . GLY A 1 207 ? 9.605 13.950 -21.930 1.00 78.38 207 GLY A N 1
ATOM 1607 C CA . GLY A 1 207 ? 8.539 14.665 -22.626 1.00 78.38 207 GLY A CA 1
ATOM 1608 C C . GLY A 1 207 ? 7.205 14.560 -21.876 1.00 78.38 207 GLY A C 1
ATOM 1609 O O . GLY A 1 207 ? 7.090 13.910 -20.835 1.00 78.38 207 GLY A O 1
ATOM 1610 N N . ASP A 1 208 ? 6.156 15.150 -22.435 1.00 84.94 208 ASP A N 1
ATOM 1611 C CA . ASP A 1 208 ? 4.862 15.231 -21.747 1.00 84.94 208 ASP A CA 1
ATOM 1612 C C . ASP A 1 208 ? 4.060 13.915 -21.739 1.00 84.94 208 ASP A C 1
ATOM 1614 O O . ASP A 1 208 ? 2.960 13.863 -21.184 1.00 84.94 208 ASP A O 1
ATOM 1618 N N . THR A 1 209 ? 4.605 12.847 -22.333 1.00 92.06 209 THR A N 1
ATOM 1619 C CA . THR A 1 209 ? 3.974 11.526 -22.457 1.00 92.06 209 THR A CA 1
ATOM 1620 C C . THR A 1 209 ? 4.789 10.445 -21.752 1.00 92.06 209 THR A C 1
ATOM 1622 O O . THR A 1 209 ? 5.907 10.130 -22.176 1.00 92.06 209 THR A O 1
ATOM 1625 N N . ALA A 1 210 ? 4.237 9.858 -20.690 1.00 95.19 210 ALA A N 1
ATOM 1626 C CA . ALA A 1 210 ? 4.856 8.736 -19.992 1.00 95.19 210 ALA A CA 1
ATOM 1627 C C . ALA A 1 210 ? 3.841 7.942 -19.163 1.00 95.19 210 ALA A C 1
ATOM 1629 O O . ALA A 1 210 ? 2.807 8.464 -18.740 1.00 95.19 210 ALA A O 1
ATOM 1630 N N . LEU A 1 211 ? 4.194 6.701 -18.830 1.00 97.06 211 LEU A N 1
ATOM 1631 C CA . LEU A 1 211 ? 3.582 6.009 -17.700 1.00 97.06 211 LEU A CA 1
ATOM 1632 C C . LEU A 1 211 ? 4.254 6.480 -16.413 1.00 97.06 211 LEU A C 1
ATOM 1634 O O . LEU A 1 211 ? 5.475 6.542 -16.346 1.00 97.06 211 LEU A O 1
ATOM 1638 N N . VAL A 1 212 ? 3.480 6.819 -15.389 1.00 95.81 212 VAL A N 1
ATOM 1639 C CA . VAL A 1 212 ? 3.992 7.341 -14.119 1.00 95.81 212 VAL A CA 1
ATOM 1640 C C . VAL A 1 212 ? 3.527 6.439 -12.992 1.00 95.81 212 VAL A C 1
ATOM 1642 O O . VAL A 1 212 ? 2.332 6.330 -12.728 1.00 95.81 212 VAL A O 1
ATOM 1645 N N . VAL A 1 213 ? 4.476 5.815 -12.303 1.00 96.00 213 VAL A N 1
ATOM 1646 C CA . VAL A 1 213 ? 4.208 4.988 -11.130 1.00 96.00 213 VAL A CA 1
ATOM 1647 C C . VAL A 1 213 ? 4.459 5.802 -9.869 1.00 96.00 213 VAL A C 1
ATOM 1649 O O . VAL A 1 213 ? 5.578 6.253 -9.605 1.00 96.00 213 VAL A O 1
ATOM 1652 N N . LYS A 1 214 ? 3.414 5.972 -9.059 1.00 95.00 214 LYS A N 1
ATOM 1653 C CA . LYS A 1 214 ? 3.503 6.605 -7.740 1.00 95.00 214 LYS A CA 1
ATOM 1654 C C . LYS A 1 214 ? 3.352 5.543 -6.662 1.00 95.00 214 LYS A C 1
ATOM 1656 O O . LYS A 1 214 ? 2.420 4.749 -6.696 1.00 95.00 214 LYS A O 1
ATOM 1661 N N . SER A 1 215 ? 4.261 5.551 -5.693 1.00 94.06 215 SER A N 1
ATOM 1662 C CA . SER A 1 215 ? 4.184 4.693 -4.510 1.00 94.06 215 SER A CA 1
ATOM 1663 C C . SER A 1 215 ? 3.916 5.536 -3.266 1.00 94.06 215 SER A C 1
ATOM 1665 O O . SER A 1 215 ? 4.664 6.479 -2.985 1.00 94.06 215 SER A O 1
ATOM 1667 N N . GLY A 1 216 ? 2.900 5.164 -2.498 1.00 93.88 216 GLY A N 1
ATOM 1668 C CA . GLY A 1 216 ? 2.593 5.723 -1.187 1.00 93.88 216 GLY A CA 1
ATOM 1669 C C . GLY A 1 216 ? 2.661 4.645 -0.115 1.00 93.88 216 GLY A C 1
ATOM 1670 O O . GLY A 1 216 ? 2.409 3.475 -0.386 1.00 93.88 216 GLY A O 1
ATOM 1671 N N . TYR A 1 217 ? 2.992 5.014 1.118 1.00 94.19 217 TYR A N 1
ATOM 1672 C CA . TYR A 1 217 ? 2.916 4.077 2.238 1.00 94.19 217 TYR A CA 1
ATOM 1673 C C . TYR A 1 217 ? 2.548 4.766 3.545 1.00 94.19 217 TYR A C 1
ATOM 1675 O O . TYR A 1 217 ? 2.754 5.969 3.738 1.00 94.19 217 TYR A O 1
ATOM 1683 N N . ARG A 1 218 ? 2.037 3.966 4.476 1.00 94.12 218 ARG A N 1
ATOM 1684 C CA . ARG A 1 218 ? 1.837 4.328 5.875 1.00 94.12 218 ARG A CA 1
ATOM 1685 C C . ARG A 1 218 ? 2.399 3.218 6.743 1.00 94.12 218 ARG A C 1
ATOM 1687 O O . ARG A 1 218 ? 2.114 2.061 6.481 1.00 94.12 218 ARG A O 1
ATOM 1694 N N . ARG A 1 219 ? 3.200 3.577 7.744 1.00 88.81 219 ARG A N 1
ATOM 1695 C CA . ARG A 1 219 ? 3.695 2.665 8.782 1.00 88.81 219 ARG A CA 1
ATOM 1696 C C . ARG A 1 219 ? 3.551 3.356 10.129 1.00 88.81 219 ARG A C 1
ATOM 1698 O O . ARG A 1 219 ? 4.259 4.325 10.425 1.00 88.81 219 ARG A O 1
ATOM 1705 N N . GLY A 1 220 ? 2.590 2.913 10.927 1.00 83.81 220 GLY A N 1
ATOM 1706 C CA . GLY A 1 220 ? 2.248 3.547 12.189 1.00 83.81 220 GLY A CA 1
ATOM 1707 C C . GLY A 1 220 ? 1.807 5.003 11.998 1.00 83.81 220 GLY A C 1
ATOM 1708 O O . GLY A 1 220 ? 0.828 5.311 11.312 1.00 83.81 220 GLY A O 1
ATOM 1709 N N . LYS A 1 221 ? 2.511 5.936 12.646 1.00 80.44 221 LYS A N 1
ATOM 1710 C CA . LYS A 1 221 ? 2.230 7.382 12.540 1.00 80.44 221 LYS A CA 1
ATOM 1711 C C . LYS A 1 221 ? 2.919 8.047 11.343 1.00 80.44 221 LYS A C 1
ATOM 1713 O O . LYS A 1 221 ? 2.582 9.179 11.012 1.00 80.44 221 LYS A O 1
ATOM 1718 N N . SER A 1 222 ? 3.861 7.358 10.699 1.00 86.56 222 SER A N 1
ATOM 1719 C CA . SER A 1 222 ? 4.572 7.853 9.523 1.00 86.56 222 SER A CA 1
ATOM 1720 C C . SER A 1 222 ? 3.768 7.557 8.263 1.00 86.56 222 SER A C 1
ATOM 1722 O O . SER A 1 222 ? 3.326 6.428 8.049 1.00 86.56 222 SER A O 1
ATOM 1724 N N . ALA A 1 223 ? 3.583 8.569 7.422 1.00 88.19 223 ALA A N 1
ATOM 1725 C CA . ALA A 1 223 ? 2.927 8.438 6.132 1.00 88.19 223 ALA A CA 1
ATOM 1726 C C . ALA A 1 223 ? 3.714 9.202 5.074 1.00 88.19 223 ALA A C 1
ATOM 1728 O O . ALA A 1 223 ? 4.217 10.296 5.332 1.00 88.19 223 ALA A O 1
ATOM 1729 N N . ARG A 1 224 ? 3.782 8.636 3.873 1.00 89.12 224 ARG A N 1
ATOM 1730 C CA . ARG A 1 224 ? 4.418 9.261 2.722 1.00 89.12 224 ARG A CA 1
ATOM 1731 C C . ARG A 1 224 ? 3.536 9.094 1.496 1.00 89.12 224 ARG A C 1
ATOM 1733 O O . ARG A 1 224 ? 3.228 7.968 1.123 1.00 89.12 224 ARG A O 1
ATOM 1740 N N . SER A 1 225 ? 3.192 10.220 0.871 1.00 87.31 225 SER A N 1
ATOM 1741 C CA . SER A 1 225 ? 2.584 10.276 -0.467 1.00 87.31 225 SER A CA 1
ATOM 1742 C C . SER A 1 225 ? 1.380 9.340 -0.656 1.00 87.31 225 SER A C 1
ATOM 1744 O O . SER A 1 225 ? 1.268 8.684 -1.684 1.00 87.31 225 SER A O 1
ATOM 1746 N N . LEU A 1 226 ? 0.501 9.241 0.347 1.00 92.38 226 LEU A N 1
ATOM 1747 C CA . LEU A 1 226 ? -0.735 8.463 0.219 1.00 92.38 226 LEU A CA 1
ATOM 1748 C C . LEU A 1 226 ? -1.723 9.179 -0.707 1.00 92.38 226 LEU A C 1
ATOM 1750 O O . LEU A 1 226 ? -1.774 10.413 -0.677 1.00 92.38 226 LEU A O 1
ATOM 1754 N N . PRO A 1 227 ? -2.529 8.428 -1.473 1.00 91.50 227 PRO A N 1
ATOM 1755 C CA . PRO A 1 227 ? -3.547 9.020 -2.323 1.00 91.50 227 PRO A CA 1
ATOM 1756 C C . PRO A 1 227 ? -4.640 9.709 -1.502 1.00 91.50 227 PRO A C 1
ATOM 1758 O O . PRO A 1 227 ? -4.892 9.380 -0.336 1.00 91.50 227 PRO A O 1
ATOM 1761 N N . GLU A 1 228 ? -5.319 10.660 -2.137 1.00 89.50 228 GLU A N 1
ATOM 1762 C CA . GLU A 1 228 ? -6.490 11.307 -1.555 1.00 89.50 228 GLU A CA 1
ATOM 1763 C C . GLU A 1 228 ? -7.593 10.275 -1.262 1.00 89.50 228 GLU A C 1
ATOM 1765 O O . GLU A 1 228 ? -7.781 9.300 -1.993 1.00 89.50 228 GLU A O 1
ATOM 1770 N N . GLY A 1 229 ? -8.306 10.466 -0.150 1.00 89.19 229 GLY A N 1
ATOM 1771 C CA . GLY A 1 229 ? -9.366 9.557 0.294 1.00 89.19 229 GLY A CA 1
ATOM 1772 C C . GLY A 1 229 ? -8.885 8.335 1.085 1.00 89.19 229 GLY A C 1
ATOM 1773 O O . GLY A 1 229 ? -9.719 7.621 1.642 1.00 89.19 229 GLY A O 1
ATOM 1774 N N . MET A 1 230 ? -7.571 8.111 1.211 1.00 94.12 230 MET A N 1
ATOM 1775 C CA . MET A 1 230 ? -7.035 7.046 2.064 1.00 94.12 230 MET A CA 1
ATOM 1776 C C . MET A 1 230 ? -7.297 7.368 3.551 1.00 94.12 230 MET A C 1
ATOM 1778 O O . MET A 1 230 ? -6.863 8.422 4.032 1.00 94.12 230 MET A O 1
ATOM 1782 N N . PRO A 1 231 ? -7.980 6.498 4.318 1.00 93.88 231 PRO A N 1
ATOM 1783 C CA . PRO A 1 231 ? -8.263 6.775 5.721 1.00 93.88 231 PRO A CA 1
ATOM 1784 C C . PRO A 1 231 ? -6.977 6.748 6.561 1.00 93.88 231 PRO A C 1
ATOM 1786 O O . PRO A 1 231 ? -6.042 5.994 6.296 1.00 93.88 231 PRO A O 1
ATOM 1789 N N . ALA A 1 232 ? -6.930 7.554 7.626 1.00 91.12 232 ALA A N 1
ATOM 1790 C CA . ALA A 1 232 ? -5.754 7.650 8.500 1.00 91.12 232 ALA A CA 1
ATOM 1791 C C . ALA A 1 232 ? -5.421 6.336 9.240 1.00 91.12 232 ALA A C 1
ATOM 1793 O O . ALA A 1 232 ? -4.277 6.141 9.671 1.00 91.12 232 ALA A O 1
ATOM 1794 N N . SER A 1 233 ? -6.423 5.464 9.379 1.00 91.88 233 SER A N 1
ATOM 1795 C CA . SER A 1 233 ? -6.357 4.128 9.971 1.00 91.88 233 SER A CA 1
ATOM 1796 C C . SER A 1 233 ? -5.627 3.112 9.089 1.00 91.88 233 SER A C 1
ATOM 1798 O O . SER A 1 233 ? -5.161 2.108 9.622 1.00 91.88 233 SER A O 1
ATOM 1800 N N . PHE A 1 234 ? -5.466 3.367 7.784 1.00 95.12 234 PHE A N 1
ATOM 1801 C CA . PHE A 1 234 ? -4.694 2.501 6.892 1.00 95.12 234 PHE A CA 1
ATOM 1802 C C . PHE A 1 234 ? -3.246 2.345 7.384 1.00 95.12 234 PHE A C 1
ATOM 1804 O O . PHE A 1 234 ? -2.676 3.249 7.995 1.00 95.12 234 PHE A O 1
ATOM 1811 N N . ASP A 1 235 ? -2.650 1.192 7.138 1.00 93.94 235 ASP A N 1
ATOM 1812 C CA . ASP A 1 235 ? -1.238 0.897 7.346 1.00 93.94 235 ASP A CA 1
ATOM 1813 C C . ASP A 1 235 ? -0.833 -0.132 6.291 1.00 93.94 235 ASP A C 1
ATOM 1815 O O . ASP A 1 235 ? -1.488 -1.162 6.146 1.00 93.94 235 ASP A O 1
ATOM 1819 N N . GLY A 1 236 ? 0.171 0.181 5.481 1.00 95.44 236 GLY A N 1
ATOM 1820 C CA . GLY A 1 236 ? 0.465 -0.583 4.277 1.00 95.44 236 GLY A CA 1
ATOM 1821 C C . GLY A 1 236 ? 1.056 0.256 3.157 1.00 95.44 236 GLY A C 1
ATOM 1822 O O . GLY A 1 236 ? 1.598 1.345 3.375 1.00 95.44 236 GLY A O 1
ATOM 1823 N N . ILE A 1 237 ? 0.955 -0.276 1.945 1.00 96.06 237 ILE A N 1
ATOM 1824 C CA . ILE A 1 237 ? 1.533 0.279 0.728 1.00 96.06 237 ILE A CA 1
ATOM 1825 C C . ILE A 1 237 ? 0.476 0.414 -0.369 1.00 96.06 237 ILE A C 1
ATOM 1827 O O . ILE A 1 237 ? -0.484 -0.354 -0.439 1.00 96.06 237 ILE A O 1
ATOM 1831 N N . VAL A 1 238 ? 0.651 1.429 -1.207 1.00 97.06 238 VAL A N 1
ATOM 1832 C CA . VAL A 1 238 ? -0.192 1.708 -2.366 1.00 97.06 238 VAL A CA 1
ATOM 1833 C C . VAL A 1 238 ? 0.707 1.991 -3.555 1.00 97.06 238 VAL A C 1
ATOM 1835 O O . VAL A 1 238 ? 1.618 2.814 -3.451 1.00 97.06 238 VAL A O 1
ATOM 1838 N N . TYR A 1 239 ? 0.426 1.343 -4.678 1.00 97.19 239 TYR A N 1
ATOM 1839 C CA . TYR A 1 239 ? 1.026 1.662 -5.967 1.00 97.19 239 TYR A CA 1
ATOM 1840 C C . TYR A 1 239 ? -0.063 2.129 -6.919 1.00 97.19 239 TYR A C 1
ATOM 1842 O O . TYR A 1 239 ? -1.124 1.519 -7.017 1.00 97.19 239 TYR A O 1
ATOM 1850 N N . GLU A 1 240 ? 0.198 3.223 -7.617 1.00 97.69 240 GLU A N 1
ATOM 1851 C CA . GLU A 1 240 ? -0.708 3.809 -8.592 1.00 97.69 240 GLU A CA 1
ATOM 1852 C C . GLU A 1 240 ? -0.000 3.943 -9.928 1.00 97.69 240 GLU A C 1
ATOM 1854 O O . GLU A 1 240 ? 1.124 4.449 -9.990 1.00 97.69 240 GLU A O 1
ATOM 1859 N N . LEU A 1 241 ? -0.678 3.527 -10.992 1.00 98.06 241 LEU A N 1
ATOM 1860 C CA . LEU A 1 241 ? -0.225 3.719 -12.359 1.00 98.06 241 LEU A CA 1
ATOM 1861 C C . LEU A 1 241 ? -1.038 4.847 -12.979 1.00 98.06 241 LEU A C 1
ATOM 1863 O O . LEU A 1 241 ? -2.262 4.760 -13.058 1.00 98.06 241 LEU A O 1
ATOM 1867 N N . TYR A 1 242 ? -0.354 5.879 -13.451 1.00 97.62 242 TYR A N 1
ATOM 1868 C CA . TYR A 1 242 ? -0.947 6.974 -14.199 1.00 97.62 242 TYR A CA 1
ATOM 1869 C C . TYR A 1 242 ? -0.439 6.970 -15.636 1.00 97.62 242 TYR A C 1
ATOM 1871 O O . TYR A 1 242 ? 0.731 6.708 -15.903 1.00 97.62 242 TYR A O 1
ATOM 1879 N N . GLU A 1 243 ? -1.314 7.329 -16.560 1.00 97.38 243 GLU A N 1
ATOM 1880 C CA . GLU A 1 243 ? -0.945 7.779 -17.891 1.00 97.38 243 GLU A CA 1
ATOM 1881 C C . GLU A 1 243 ? -0.812 9.298 -17.858 1.00 97.38 243 GLU A C 1
ATOM 1883 O O . GLU A 1 243 ? -1.790 9.994 -17.576 1.00 97.38 243 GLU A O 1
ATOM 1888 N N . ARG A 1 244 ? 0.386 9.816 -18.136 1.00 95.88 244 ARG A N 1
ATOM 1889 C CA . ARG A 1 244 ? 0.610 11.247 -18.324 1.00 95.88 244 ARG A CA 1
ATOM 1890 C C . ARG A 1 244 ? 0.586 11.569 -19.811 1.00 95.88 244 ARG A C 1
ATOM 1892 O O . ARG A 1 244 ? 1.327 10.952 -20.568 1.00 95.88 244 ARG A O 1
ATOM 1899 N N . ASN A 1 245 ? -0.246 12.530 -20.200 1.00 94.75 245 ASN A N 1
ATOM 1900 C CA . ASN A 1 245 ? -0.324 13.082 -21.549 1.00 94.75 245 ASN A CA 1
ATOM 1901 C C . ASN A 1 245 ? -0.466 14.601 -21.449 1.00 94.75 245 ASN A C 1
ATOM 1903 O O . ASN A 1 245 ? -1.399 15.081 -20.805 1.00 94.75 245 ASN A O 1
ATOM 1907 N N . ASP A 1 246 ? 0.430 15.350 -22.091 1.00 90.75 246 ASP A N 1
ATOM 1908 C CA . ASP A 1 246 ? 0.339 16.814 -22.202 1.00 90.75 246 ASP A CA 1
ATOM 1909 C C . ASP A 1 246 ? 0.204 17.495 -20.816 1.00 90.75 246 ASP A C 1
ATOM 1911 O O . ASP A 1 246 ? -0.581 18.420 -20.607 1.00 90.75 246 ASP A O 1
ATOM 1915 N N . GLY A 1 247 ? 0.932 16.964 -19.823 1.00 88.00 247 GLY A N 1
ATOM 1916 C CA . GLY A 1 247 ? 0.930 17.433 -18.431 1.00 88.00 247 GLY A CA 1
ATOM 1917 C C . GLY A 1 247 ? -0.259 16.977 -17.573 1.00 88.00 247 GLY A C 1
ATOM 1918 O O . GLY A 1 247 ? -0.244 17.189 -16.361 1.00 88.00 247 GLY A O 1
ATOM 1919 N N . GLN A 1 248 ? -1.265 16.320 -18.153 1.00 94.44 248 GLN A N 1
ATOM 1920 C CA . GLN A 1 248 ? -2.398 15.759 -17.415 1.00 94.44 248 GLN A CA 1
ATOM 1921 C C . GLN A 1 248 ? -2.146 14.300 -17.052 1.00 94.44 248 GLN A C 1
ATOM 1923 O O . GLN A 1 248 ? -1.622 13.541 -17.860 1.00 94.44 248 GLN A O 1
ATOM 1928 N N . GLU A 1 249 ? -2.547 13.896 -15.848 1.00 95.56 249 GLU A N 1
ATOM 1929 C CA . GLU A 1 249 ? -2.422 12.517 -15.379 1.00 95.56 249 GLU A CA 1
ATOM 1930 C C . GLU A 1 249 ? -3.793 11.854 -15.262 1.00 95.56 249 GLU A C 1
ATOM 1932 O O . GLU A 1 249 ? -4.705 12.378 -14.622 1.00 95.56 249 GLU A O 1
ATOM 1937 N N . ARG A 1 250 ? -3.920 10.663 -15.847 1.00 96.88 250 ARG A N 1
ATOM 1938 C CA . ARG A 1 250 ? -5.099 9.805 -15.754 1.00 96.88 250 ARG A CA 1
ATOM 1939 C C . ARG A 1 250 ? -4.741 8.531 -15.006 1.00 96.88 250 ARG A C 1
ATOM 1941 O O . ARG A 1 250 ? -3.860 7.797 -15.441 1.00 96.88 250 ARG A O 1
ATOM 1948 N N . LEU A 1 251 ? -5.433 8.250 -13.905 1.00 97.25 251 LEU A N 1
ATOM 1949 C CA . LEU A 1 251 ? -5.253 7.000 -13.167 1.00 97.25 251 LEU A CA 1
ATOM 1950 C C . LEU A 1 251 ? -5.678 5.813 -14.048 1.00 97.25 251 LEU A C 1
ATOM 1952 O O . LEU A 1 251 ? -6.795 5.790 -14.567 1.00 97.25 251 LEU A O 1
ATOM 1956 N N . LEU A 1 252 ? -4.779 4.847 -14.225 1.00 98.00 252 LEU A N 1
ATOM 1957 C CA . LEU A 1 252 ? -5.036 3.597 -14.940 1.00 98.00 252 LEU A CA 1
ATOM 1958 C C . LEU A 1 252 ? -5.425 2.473 -13.988 1.00 98.00 252 LEU A C 1
ATOM 1960 O O . LEU A 1 252 ? -6.281 1.664 -14.322 1.00 98.00 252 LEU A O 1
ATOM 1964 N N . GLY A 1 253 ? -4.800 2.422 -12.817 1.00 97.69 253 GLY A N 1
ATOM 1965 C CA . GLY A 1 253 ? -5.087 1.422 -11.799 1.00 97.69 253 GLY A CA 1
ATOM 1966 C C . GLY A 1 253 ? -4.321 1.700 -10.517 1.00 97.69 253 GLY A C 1
ATOM 1967 O O . GLY A 1 253 ? -3.384 2.508 -10.486 1.00 97.69 253 GLY A O 1
ATOM 1968 N N . ARG A 1 254 ? -4.746 1.037 -9.447 1.00 97.75 254 ARG A N 1
ATOM 1969 C CA . ARG A 1 254 ? -4.215 1.219 -8.099 1.00 97.75 254 ARG A CA 1
ATOM 1970 C C . ARG A 1 254 ? -4.215 -0.121 -7.391 1.00 97.75 254 ARG A C 1
ATOM 1972 O O . ARG A 1 254 ? -5.267 -0.729 -7.278 1.00 97.75 254 ARG A O 1
ATOM 1979 N N . TRP A 1 255 ? -3.065 -0.554 -6.895 1.00 97.88 255 TRP A N 1
ATOM 1980 C CA . TRP A 1 255 ? -2.973 -1.737 -6.045 1.00 97.88 255 TRP A CA 1
ATOM 1981 C C . TRP A 1 255 ? -2.758 -1.299 -4.602 1.00 97.88 255 TRP A C 1
ATOM 1983 O O . TRP A 1 255 ? -1.877 -0.480 -4.316 1.00 97.88 255 TRP A O 1
ATOM 1993 N N . VAL A 1 256 ? -3.566 -1.837 -3.694 1.00 97.44 256 VAL A N 1
ATOM 1994 C CA . VAL A 1 256 ? -3.472 -1.579 -2.253 1.00 97.44 256 VAL A CA 1
ATOM 1995 C C . VAL A 1 256 ? -3.168 -2.873 -1.510 1.00 97.44 256 VAL A C 1
ATOM 1997 O O . VAL A 1 256 ? -3.761 -3.908 -1.797 1.00 97.44 256 VAL A O 1
ATOM 2000 N N . GLY A 1 257 ? -2.227 -2.814 -0.567 1.00 96.50 257 GLY A N 1
ATOM 2001 C CA . GLY A 1 257 ? -1.849 -3.951 0.268 1.00 96.50 257 GLY A CA 1
ATOM 2002 C C . GLY A 1 257 ? -1.534 -3.486 1.683 1.00 96.50 257 GLY A C 1
ATOM 2003 O O . GLY A 1 257 ? -0.695 -2.603 1.886 1.00 96.50 257 GLY A O 1
ATOM 2004 N N . GLY A 1 258 ? -2.229 -4.041 2.674 1.00 95.38 258 GLY A N 1
ATOM 2005 C CA . GLY A 1 258 ? -2.006 -3.690 4.072 1.00 95.38 258 GLY A CA 1
ATOM 2006 C C . GLY A 1 258 ? -3.158 -4.058 4.996 1.00 95.38 258 GLY A C 1
ATOM 2007 O O . GLY A 1 258 ? -3.828 -5.078 4.840 1.00 95.38 258 GLY A O 1
ATOM 2008 N N . TYR A 1 259 ? -3.379 -3.223 6.006 1.00 94.31 259 TYR A N 1
ATOM 2009 C CA . TYR A 1 259 ? -4.400 -3.421 7.022 1.00 94.31 259 TYR A CA 1
ATOM 2010 C C . TYR A 1 259 ? -4.999 -2.098 7.509 1.00 94.31 259 TYR A C 1
ATOM 2012 O O . TYR A 1 259 ? -4.380 -1.037 7.465 1.00 94.31 259 TYR A O 1
ATOM 2020 N N . VAL A 1 260 ? -6.231 -2.159 8.009 1.00 93.62 260 VAL A N 1
ATOM 2021 C CA . VAL A 1 260 ? -6.848 -1.085 8.790 1.00 93.62 260 VAL A CA 1
ATOM 2022 C C . VAL A 1 260 ? -6.507 -1.311 10.250 1.00 93.62 260 VAL A C 1
ATOM 2024 O O . VAL A 1 260 ? -6.840 -2.353 10.822 1.00 93.62 260 VAL A O 1
ATOM 2027 N N . ARG A 1 261 ? -5.848 -0.333 10.864 1.00 89.81 261 ARG A N 1
ATOM 2028 C CA . ARG A 1 261 ? -5.509 -0.369 12.283 1.00 89.81 261 ARG A CA 1
ATOM 2029 C C . ARG A 1 261 ? -6.738 -0.146 13.156 1.00 89.81 261 ARG A C 1
ATOM 2031 O O . ARG A 1 261 ? -7.618 0.641 12.795 1.00 89.81 261 ARG A O 1
ATOM 2038 N N . PRO A 1 262 ? -6.794 -0.794 14.329 1.00 86.31 262 PRO A N 1
ATOM 2039 C CA . PRO A 1 262 ? -7.809 -0.473 15.316 1.00 86.31 262 PRO A CA 1
ATOM 2040 C C . PRO A 1 262 ? -7.640 0.965 15.824 1.00 86.31 262 PRO A C 1
ATOM 2042 O O . PRO A 1 262 ? -6.526 1.478 15.913 1.00 86.31 262 PRO A O 1
ATOM 2045 N N . LEU A 1 263 ? -8.751 1.598 16.217 1.00 80.44 263 LEU A N 1
ATOM 2046 C CA . LEU A 1 263 ? -8.720 2.895 16.910 1.00 80.44 263 LEU A CA 1
ATOM 2047 C C . LEU A 1 263 ? -7.957 2.797 18.237 1.00 80.44 263 LEU A C 1
ATOM 2049 O O . LEU A 1 263 ? -7.278 3.737 18.642 1.00 80.44 263 LEU A O 1
ATOM 2053 N N . SER A 1 264 ? -8.070 1.650 18.906 1.00 75.88 264 SER A N 1
ATOM 2054 C CA . SER A 1 264 ? -7.313 1.318 20.100 1.00 75.88 264 SER A CA 1
ATOM 2055 C C . SER A 1 264 ? -6.971 -0.168 20.130 1.00 75.88 264 SER A C 1
ATOM 2057 O O . SER A 1 264 ? -7.845 -1.030 19.991 1.00 75.88 264 SER A O 1
ATOM 2059 N N . TYR A 1 265 ? -5.702 -0.471 20.404 1.00 71.62 265 TYR A N 1
ATOM 2060 C CA . TYR A 1 265 ? -5.235 -1.835 20.658 1.00 71.62 265 TYR A CA 1
ATOM 2061 C C . TYR A 1 265 ? -5.873 -2.461 21.909 1.00 71.62 265 TYR A C 1
ATOM 2063 O O . TYR A 1 265 ? -5.915 -3.680 22.034 1.00 71.62 265 TYR A O 1
ATOM 2071 N N . TRP A 1 266 ? -6.423 -1.638 22.808 1.00 67.19 266 TRP A N 1
ATOM 2072 C CA . TRP A 1 266 ? -7.049 -2.068 24.062 1.00 67.19 266 TRP A CA 1
ATOM 2073 C C . TRP A 1 266 ? -8.533 -2.433 23.919 1.00 67.19 266 TRP A C 1
ATOM 2075 O O . TRP A 1 266 ? -9.082 -3.106 24.786 1.00 67.19 266 TRP A O 1
ATOM 2085 N N . LEU A 1 267 ? -9.185 -1.988 22.838 1.00 64.12 267 LEU A N 1
ATOM 2086 C CA . LEU A 1 267 ? -10.590 -2.291 22.523 1.00 64.12 267 LEU A CA 1
ATOM 2087 C C . LEU A 1 267 ? -10.757 -3.458 21.550 1.00 64.12 267 LEU A C 1
ATOM 2089 O O . LEU A 1 267 ? -11.888 -3.838 21.233 1.00 64.12 267 LEU A O 1
ATOM 2093 N N . GLY A 1 268 ? -9.653 -4.013 21.049 1.00 54.97 268 GLY A N 1
ATOM 2094 C CA . GLY A 1 268 ? -9.702 -5.185 20.194 1.00 54.97 268 GLY A CA 1
ATOM 2095 C C . GLY A 1 268 ? -10.338 -6.355 20.939 1.00 54.97 268 GLY A C 1
ATOM 2096 O O . GLY A 1 268 ? -9.864 -6.752 22.002 1.00 54.97 268 GLY A O 1
ATOM 2097 N N . LEU A 1 269 ? -11.385 -6.944 20.357 1.00 52.31 269 LEU A N 1
ATOM 2098 C CA . LEU A 1 269 ? -11.664 -8.359 20.584 1.00 52.31 269 LEU A CA 1
ATOM 2099 C C . LEU A 1 269 ? -10.353 -9.104 20.296 1.00 52.31 269 LEU A C 1
ATOM 2101 O O . LEU A 1 269 ? -9.863 -9.073 19.170 1.00 52.31 269 LEU A O 1
ATOM 2105 N N . VAL A 1 270 ? -9.752 -9.629 21.363 1.00 46.19 270 VAL A N 1
ATOM 2106 C CA . VAL A 1 270 ? -8.560 -10.484 21.444 1.00 46.19 270 VAL A CA 1
ATOM 2107 C C . VAL A 1 270 ? -7.960 -10.853 20.073 1.00 46.19 270 VAL A C 1
ATOM 2109 O O . VAL A 1 270 ? -8.432 -11.770 19.410 1.00 46.19 270 VAL A O 1
ATOM 2112 N N . GLY A 1 271 ? -6.890 -10.162 19.659 1.00 49.44 271 GLY A N 1
ATOM 2113 C CA . GLY A 1 271 ? -5.953 -10.675 18.645 1.00 49.44 271 GLY A CA 1
ATOM 2114 C C . GLY A 1 271 ? -5.994 -10.074 17.234 1.00 49.44 271 GLY A C 1
ATOM 2115 O O . GLY A 1 271 ? -5.121 -10.407 16.433 1.00 49.44 271 GLY A O 1
ATOM 2116 N N . LEU A 1 272 ? -6.917 -9.166 16.901 1.00 60.56 272 LEU A N 1
ATOM 2117 C CA . LEU A 1 272 ? -6.891 -8.509 15.586 1.00 60.56 272 LEU A CA 1
ATOM 2118 C C . LEU A 1 272 ? -5.816 -7.408 15.544 1.00 60.56 272 LEU A C 1
ATOM 2120 O O . LEU A 1 272 ? -6.048 -6.286 15.990 1.00 60.56 272 LEU A O 1
ATOM 2124 N N . ARG A 1 273 ? -4.638 -7.717 14.978 1.00 66.00 273 ARG A N 1
ATOM 2125 C CA . ARG A 1 273 ? -3.577 -6.725 14.673 1.00 66.00 273 ARG A CA 1
ATOM 2126 C C . ARG A 1 273 ? -4.042 -5.642 13.688 1.00 66.00 273 ARG A C 1
ATOM 2128 O O . ARG A 1 273 ? -3.490 -4.549 13.659 1.00 66.00 273 ARG A O 1
ATOM 2135 N N . GLY A 1 274 ? -5.081 -5.941 12.919 1.00 80.06 274 GLY A N 1
ATOM 2136 C CA . GLY A 1 274 ? -5.728 -5.053 11.968 1.00 80.06 274 GLY A CA 1
ATOM 2137 C C . GLY A 1 274 ? -6.687 -5.844 11.086 1.00 80.06 274 GLY A C 1
ATOM 2138 O O . GLY A 1 274 ? -6.716 -7.074 11.137 1.00 80.06 274 GLY A O 1
ATOM 2139 N N . TRP A 1 275 ? -7.481 -5.142 10.287 1.00 89.19 275 TRP A N 1
ATOM 2140 C CA . TRP A 1 275 ? -8.308 -5.757 9.250 1.00 89.19 275 TRP A CA 1
ATOM 2141 C C . TRP A 1 275 ? -7.536 -5.760 7.934 1.00 89.19 275 TRP A C 1
ATOM 2143 O O . TRP A 1 275 ? -7.275 -4.681 7.410 1.00 89.19 275 TRP A O 1
ATOM 2153 N N . LYS A 1 276 ? -7.155 -6.930 7.405 1.00 92.56 276 LYS A N 1
ATOM 2154 C CA . LYS A 1 276 ? -6.409 -7.012 6.137 1.00 92.56 276 LYS A CA 1
ATOM 2155 C C . LYS A 1 276 ? -7.223 -6.401 4.991 1.00 92.56 276 LYS A C 1
ATOM 2157 O O . LYS A 1 276 ? -8.405 -6.708 4.848 1.00 92.56 276 LYS A O 1
ATOM 2162 N N . VAL A 1 277 ? -6.591 -5.542 4.198 1.00 94.06 277 VAL A N 1
ATOM 2163 C CA . VAL A 1 277 ? -7.179 -4.902 3.016 1.00 94.06 277 VAL A CA 1
ATOM 2164 C C . VAL A 1 277 ? -6.256 -5.076 1.820 1.00 94.06 277 VAL A C 1
ATOM 2166 O O . VAL A 1 277 ? -5.064 -4.777 1.907 1.00 94.06 277 VAL A O 1
ATOM 2169 N N . GLY A 1 278 ? -6.837 -5.555 0.720 1.00 93.19 278 GLY A N 1
ATOM 2170 C CA . GLY A 1 278 ? -6.096 -5.969 -0.466 1.00 93.19 278 GLY A CA 1
ATOM 2171 C C . GLY A 1 278 ? -5.197 -7.184 -0.221 1.00 93.19 278 GLY A C 1
ATOM 2172 O O . GLY A 1 278 ? -4.978 -7.620 0.917 1.00 93.19 278 GLY A O 1
ATOM 2173 N N . ASP A 1 279 ? -4.684 -7.748 -1.307 1.00 94.19 279 ASP A N 1
ATOM 2174 C CA . ASP A 1 279 ? -3.669 -8.795 -1.232 1.00 94.19 279 ASP A CA 1
ATOM 2175 C C . ASP A 1 279 ? -2.285 -8.176 -1.065 1.00 94.19 279 ASP A C 1
ATOM 2177 O O . ASP A 1 279 ? -2.020 -7.083 -1.568 1.00 94.19 279 ASP A O 1
ATOM 2181 N N . ASP A 1 280 ? -1.397 -8.891 -0.379 1.00 92.75 280 ASP A N 1
ATOM 2182 C CA . ASP A 1 280 ? 0.012 -8.513 -0.336 1.00 92.75 280 ASP A CA 1
ATOM 2183 C C . ASP A 1 280 ? 0.589 -8.656 -1.746 1.00 92.75 280 ASP A C 1
ATOM 2185 O O . ASP A 1 280 ? 0.250 -9.600 -2.457 1.00 92.75 280 ASP A O 1
ATOM 2189 N N . PHE A 1 281 ? 1.429 -7.709 -2.152 1.00 95.25 281 PHE A N 1
ATOM 2190 C CA . PHE A 1 281 ? 2.083 -7.749 -3.452 1.00 95.25 281 PHE A CA 1
ATOM 2191 C C . PHE A 1 281 ? 3.476 -7.137 -3.383 1.00 95.25 281 PHE A C 1
ATOM 2193 O O . PHE A 1 281 ? 3.768 -6.296 -2.522 1.00 95.25 281 PHE A O 1
ATOM 2200 N N . GLN A 1 282 ? 4.332 -7.559 -4.305 1.00 94.25 282 GLN A N 1
ATOM 2201 C CA . GLN A 1 282 ? 5.674 -7.006 -4.469 1.00 94.25 282 GLN A CA 1
ATOM 2202 C C . GLN A 1 282 ? 5.704 -5.911 -5.537 1.00 94.25 282 GLN A C 1
ATOM 2204 O O . GLN A 1 282 ? 4.798 -5.784 -6.364 1.00 94.25 282 GLN A O 1
ATOM 2209 N N . ALA A 1 283 ? 6.762 -5.097 -5.531 1.00 93.44 283 ALA A N 1
ATOM 2210 C CA . ALA A 1 283 ? 6.927 -4.072 -6.554 1.00 93.44 283 ALA A CA 1
ATOM 2211 C C . ALA A 1 283 ? 7.026 -4.719 -7.945 1.00 93.44 283 ALA A C 1
ATOM 2213 O O . ALA A 1 283 ? 6.329 -4.279 -8.855 1.00 93.44 283 ALA A O 1
ATOM 2214 N N . SER A 1 284 ? 7.813 -5.788 -8.094 1.00 94.69 284 SER A N 1
ATOM 2215 C CA . SER A 1 284 ? 7.895 -6.566 -9.338 1.00 94.69 284 SER A CA 1
ATOM 2216 C C . SER A 1 284 ? 6.530 -6.983 -9.885 1.00 94.69 284 SER A C 1
ATOM 2218 O O . SER A 1 284 ? 6.251 -6.721 -11.050 1.00 94.69 284 SER A O 1
ATOM 2220 N N . GLU A 1 285 ? 5.643 -7.524 -9.048 1.00 96.44 285 GLU A N 1
ATOM 2221 C CA . GLU A 1 285 ? 4.296 -7.948 -9.457 1.00 96.44 285 GLU A CA 1
ATOM 2222 C C . GLU A 1 285 ? 3.456 -6.780 -9.994 1.00 96.44 285 GLU A C 1
ATOM 2224 O O . GLU A 1 285 ? 2.831 -6.895 -11.050 1.00 96.44 285 GLU A O 1
ATOM 2229 N N . PHE A 1 286 ? 3.481 -5.629 -9.309 1.00 96.81 286 PHE A N 1
ATOM 2230 C CA . PHE A 1 286 ? 2.775 -4.430 -9.766 1.00 96.81 286 PHE A CA 1
ATOM 2231 C C . PHE A 1 286 ? 3.311 -3.939 -11.116 1.00 96.81 286 PHE A C 1
ATOM 2233 O O . PHE A 1 286 ? 2.536 -3.681 -12.037 1.00 96.81 286 PHE A O 1
ATOM 2240 N N . TYR A 1 287 ? 4.635 -3.799 -11.246 1.00 96.31 287 TYR A N 1
ATOM 2241 C CA . TYR A 1 287 ? 5.253 -3.331 -12.489 1.00 96.31 287 TYR A CA 1
ATOM 2242 C C . TYR A 1 287 ? 5.078 -4.344 -13.622 1.00 96.31 287 TYR A C 1
ATOM 2244 O O . TYR A 1 287 ? 4.855 -3.943 -14.760 1.00 96.31 287 TYR A O 1
ATOM 2252 N N . GLY A 1 288 ? 5.131 -5.640 -13.326 1.00 96.31 288 GLY A N 1
ATOM 2253 C CA . GLY A 1 288 ? 4.923 -6.694 -14.307 1.00 96.31 288 GLY A CA 1
ATOM 2254 C C . GLY A 1 288 ? 3.505 -6.678 -14.859 1.00 96.31 288 GLY A C 1
ATOM 2255 O O . GLY A 1 288 ? 3.311 -6.667 -16.075 1.00 96.31 288 GLY A O 1
ATOM 2256 N N . ALA A 1 289 ? 2.507 -6.541 -13.984 1.00 96.94 289 ALA A N 1
ATOM 2257 C CA . ALA A 1 289 ? 1.121 -6.373 -14.401 1.00 96.94 289 ALA A CA 1
ATOM 2258 C C . ALA A 1 289 ? 0.901 -5.062 -15.183 1.00 96.94 289 ALA A C 1
ATOM 2260 O O . ALA A 1 289 ? 0.236 -5.073 -16.217 1.00 96.94 289 ALA A O 1
ATOM 2261 N N . ALA A 1 290 ? 1.492 -3.949 -14.732 1.00 96.81 290 ALA A N 1
ATOM 2262 C CA . ALA A 1 290 ? 1.365 -2.635 -15.368 1.00 96.81 290 ALA A CA 1
ATOM 2263 C C . ALA A 1 290 ? 2.020 -2.554 -16.757 1.00 96.81 290 ALA A C 1
ATOM 2265 O O . ALA A 1 290 ? 1.532 -1.843 -17.635 1.00 96.81 290 ALA A O 1
ATOM 2266 N N . LEU A 1 291 ? 3.148 -3.241 -16.947 1.00 96.62 291 LEU A N 1
ATOM 2267 C CA . LEU A 1 291 ? 3.952 -3.194 -18.172 1.00 96.62 291 LEU A CA 1
ATOM 2268 C C . LEU A 1 291 ? 3.768 -4.435 -19.055 1.00 96.62 291 LEU A C 1
ATOM 2270 O O . LEU A 1 291 ? 4.432 -4.544 -20.085 1.00 96.62 291 LEU A O 1
ATOM 2274 N N . HIS A 1 292 ? 2.869 -5.344 -18.663 1.00 95.69 292 HIS A N 1
ATOM 2275 C CA . HIS A 1 292 ? 2.604 -6.624 -19.321 1.00 95.69 292 HIS A CA 1
ATOM 2276 C C . HIS A 1 292 ? 3.871 -7.472 -19.523 1.00 95.69 292 HIS A C 1
ATOM 2278 O O . HIS A 1 292 ? 4.129 -7.975 -20.618 1.00 95.69 292 HIS A O 1
ATOM 2284 N N . ALA A 1 293 ? 4.665 -7.620 -18.463 1.00 95.44 293 ALA A N 1
ATOM 2285 C CA . ALA A 1 293 ? 5.912 -8.376 -18.466 1.00 95.44 293 ALA A CA 1
ATOM 2286 C C . ALA A 1 293 ? 6.065 -9.230 -17.202 1.00 95.44 293 ALA A C 1
ATOM 2288 O O . ALA A 1 293 ? 5.566 -8.877 -16.138 1.00 95.44 293 ALA A O 1
ATOM 2289 N N . ASP A 1 294 ? 6.784 -10.344 -17.318 1.00 94.00 294 ASP A N 1
ATOM 2290 C CA . ASP A 1 294 ? 7.080 -11.226 -16.187 1.00 94.00 294 ASP A CA 1
ATOM 2291 C C . ASP A 1 294 ? 8.323 -10.725 -15.435 1.00 94.00 294 ASP A C 1
ATOM 2293 O O . ASP A 1 294 ? 9.466 -11.058 -15.771 1.00 94.00 294 ASP A O 1
ATOM 2297 N N . LEU A 1 295 ? 8.099 -9.825 -14.479 1.00 92.81 295 LEU A N 1
ATOM 2298 C CA . LEU A 1 295 ? 9.143 -9.241 -13.641 1.00 92.81 295 LEU A CA 1
ATOM 2299 C C . LEU A 1 295 ? 9.262 -10.048 -12.344 1.00 92.81 295 LEU A C 1
ATOM 2301 O O . LEU A 1 295 ? 8.267 -10.347 -11.690 1.00 92.81 295 LEU A O 1
ATOM 2305 N N . THR A 1 296 ? 10.489 -10.372 -11.967 1.00 86.56 296 THR A N 1
ATOM 2306 C CA . THR A 1 296 ? 10.848 -11.114 -10.764 1.00 86.56 296 THR A CA 1
ATOM 2307 C C . THR A 1 296 ? 11.791 -10.240 -9.954 1.00 86.56 296 THR A C 1
ATOM 2309 O O . THR A 1 296 ? 12.904 -9.986 -10.402 1.00 86.56 296 THR A O 1
ATOM 2312 N N . ASP A 1 297 ? 11.392 -9.772 -8.767 1.00 68.06 297 ASP A N 1
ATOM 2313 C CA . ASP A 1 297 ? 12.347 -9.086 -7.886 1.00 68.06 297 ASP A CA 1
ATOM 2314 C C . ASP A 1 297 ? 13.542 -10.034 -7.684 1.00 68.06 297 ASP A C 1
ATOM 2316 O O . ASP A 1 297 ? 13.376 -11.129 -7.145 1.00 68.06 297 ASP A O 1
ATOM 2320 N N . GLY A 1 298 ? 14.702 -9.670 -8.247 1.00 59.97 298 GLY A N 1
ATOM 2321 C CA . GLY A 1 298 ? 15.885 -10.527 -8.268 1.00 59.97 298 GLY A CA 1
ATOM 2322 C C . GLY A 1 298 ? 16.207 -10.958 -6.842 1.00 59.97 298 GLY A C 1
ATOM 2323 O O . GLY A 1 298 ? 16.478 -10.100 -6.003 1.00 59.97 298 GLY A O 1
ATOM 2324 N N . GLN A 1 299 ? 16.069 -12.257 -6.565 1.00 43.81 299 GLN A N 1
ATOM 2325 C CA . GLN A 1 299 ? 16.311 -12.838 -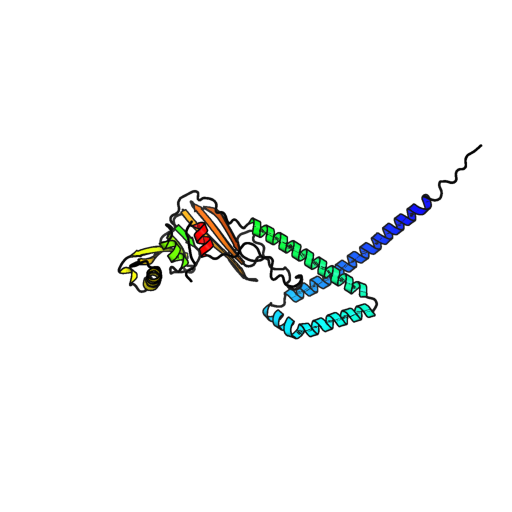5.242 1.00 43.81 299 GLN A CA 1
ATOM 2326 C C . GLN A 1 299 ? 17.790 -12.799 -4.872 1.00 43.81 299 GLN A C 1
ATOM 2328 O O . GLN A 1 299 ? 18.626 -13.064 -5.766 1.00 43.81 299 GLN A O 1
#

Foldseek 3Di:
DDDDDPPPPPVVVVVVVVVVVVVVVVVVVVVLVVLLVVLLVVLVVVQVVVQVQDPVVVVVCCVPVVVVVVVVVVVVCVVCVVVVNNVSVVSNVVSLVVVLVVLVVVQVVLLVLLQVQAFLQFADDPDDAQEEEEAPQDPAQDQQQLCCQPWFSHWYWYQNVPPRFIKTKHKDFDPVCVDPRFVVQQVVCVVVVNHRITIDIDRDDDPQWHKYKDKWFAAPQDTDDDDPSNDPQWGFMKIWIWTGHPNDTDTGGMATWGWGAGPGPVSHPPDPRGHTHGHDDDPQVSVCSVRVGNGDRDD

Sequence (299 aa):
MKPGDDGASLLAVISPVIRLIEAAAGFRLIRFVWRLAKVAVVVAGVIAVLTLIPEEAATWLVVYLFPVILIAIVALALYLWRTGRGQTIVLALIAAGLLSLAQFGVMKRDAERIAALDQREFLPTQRAHDFVVSYWGYSTCFELCLEILTKTRYRPVSEIRFHKEWKTFRLIKGPACTLAENRRSHLALLDAGIADSCATSASEPIGDTALVVKSGYRRGKSARSLPEGMPASFDGIVYELYERNDGQERLLGRWVGGYVRPLSYWLGLVGLRGWKVGDDFQASEFYGAALHADLTDGQ

Secondary structure (DSSP, 8-state):
-PPP---SHHHHHHHHHHHHHHHHHHHHHHHHHHHHHHHHHHHHHHHHHHHTS-HHHHHHIIIIIHHHHHHHHHHHHHHHHHTT-HHHHHHHHHHHHHHHHHHHHHHHHHHHHHHTT-B-SPPPPSS--SEEEE----SS--HHHHHHHHHSS-EEEEEETTTTEEEEEEEEESGGGGSTTTHHHHHHHHHTT-TTEEEEEEE----S-EEEEEEEEEETTEEESPPTT--TTEEEEEEEEEEEETTEEEEEEEEEEEEEPPS-TTSSSTT-S-EEES----HHHHHHHHHTS------